Protein AF-0000000078037025 (afdb_homodimer)

Nearest PDB structures (foldseek):
  3hgm-assembly2_D  TM=8.027E-01  e=5.383E-12  Halomonas elongata
  3hgm-assembly1_B  TM=7.741E-01  e=9.486E-12  Halomonas elongata
  3hgm-assembly2_C  TM=7.767E-01  e=8.587E-11  Halomonas elongata
  3s3t-assembly1_A  TM=7.914E-01  e=7.774E-10  Lactiplantibacillus plantarum
  5ahw-assembly2_C  TM=7.431E-01  e=7.774E-10  Mycolicibacterium smegmatis MC2 155

Sequence (294 aa):
MFRHLLVPTDGSELSLAAVERAVAFAKALNARITFFYAQPDFPLPVYGEGALIDPTTPEQFRKAAQEEANTILNSAKEKASEAGVEADTDTVVSDAPADAIIDAAERHGCDLIFIASHGRSGIARLLLGSVTNKVLSHTKLPVLVYRMFRHLLVPTDGSELSLAAVERAVAFAKALNARITFFYAQPDFPLPVYGEGALIDPTTPEQFRKAAQEEANTILNSAKEKASEAGVEADTDTVVSDAPADAIIDAAERHGCDLIFIASHGRSGIARLLLGSVTNKVLSHTKLPVLVYR

Solvent-accessible surface area (backbone atoms only — not comparable to full-atom values): 15708 Å² total; per-residue (Å²): 127,66,51,28,33,25,33,53,42,83,64,26,73,55,15,48,53,31,48,54,49,49,42,55,47,26,49,63,57,73,16,32,36,36,38,33,33,62,34,72,54,81,79,73,80,65,84,46,97,76,48,74,72,69,85,64,47,69,66,56,46,51,51,51,47,49,51,49,51,49,52,46,50,50,52,50,46,48,55,21,52,75,67,71,27,57,65,51,73,48,74,46,79,33,88,48,50,35,61,54,49,49,50,48,29,60,75,70,64,36,57,30,37,44,34,27,37,41,58,74,83,51,71,64,90,60,52,61,22,70,48,46,48,49,35,64,33,67,46,78,57,28,35,35,36,34,106,127,67,50,30,33,24,33,53,41,82,66,26,72,54,16,47,52,33,48,54,49,47,42,54,45,27,48,63,55,73,17,32,39,36,38,34,34,62,35,71,54,78,80,74,80,65,85,48,98,77,49,74,73,68,84,65,46,68,66,56,45,51,52,52,47,49,51,51,49,48,53,46,49,50,54,50,46,47,56,21,53,77,67,70,28,56,64,49,74,48,74,46,79,34,88,47,52,34,62,52,50,49,49,49,28,61,75,70,62,37,58,31,38,44,34,26,38,42,60,74,84,52,72,61,90,60,52,60,22,70,49,48,48,48,36,64,35,66,46,79,56,27,36,34,36,33,107

pLDDT: mean 91.39, std 13.27, range [51.47, 99.0]

Secondary structure (DSSP, 8-state):
---EEEEE--S-HHHHHHHHHHHHHHHHHT-EEEEEEEEPPPPP----TT-------HHHHHHHHHHHHHHHHHHHHHHHHHHT--EEEEEEE-S-HHHHHHHHHHHHT-SEEEEES--TT---TTS--HHHHHHHHH-SS-EEEE-/---EEEEE--S-HHHHHHHHHHHHHHHHHT-EEEEEEEEPPPPP----TT----S--HHHHHHHHHHHHHHHHHHHHHHHHHHT--EEEEEEE-S-HHHHHHHHHHHTT-SEEEEES--TT---TTS--HHHHHHHHH-SS-EEEE-

Radius of gyration: 22.23 Å; Cα contacts (8 Å, |Δi|>4): 543; chains: 2; bounding box: 52×67×44 Å

Foldseek 3Di:
DFAEEEQEAAQFPQSVVLLLVVLVVCLVVVHAY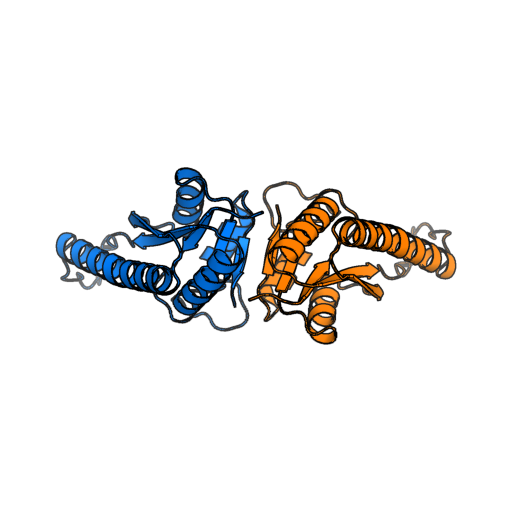EYEYAQEAPDDQPPDPPRPPPPQDNVNSVVVSVVSQCVRQVVSVVSNVVSVHHYHYYYDHDPQVLVVSQVVCVVVVGQEYRYEQEHDVCPDDDHRYPSRVSNVVPHPHHYHYDD/DFAEEEQEAAQFPQSVVLLLVVLVVCLVVVHAYEYEYAQEAPDDQPPDPPGPPPPQDNVNSVVVSVVSQCVRQVVSVVSNVVSVHHYHYYYDHDPQVLVVSQVVCVVVVGQEYRYEQEHDVCPDDDHRYPSRVSNVVPHPHHYHYGD

Structure (mmCIF, N/CA/C/O backbone):
data_AF-0000000078037025-model_v1
#
loop_
_entity.id
_entity.type
_entity.pdbx_description
1 polymer 'Universal stress protein'
#
loop_
_atom_site.group_PDB
_atom_site.id
_atom_site.type_symbol
_atom_site.label_atom_id
_atom_site.label_alt_id
_atom_site.label_comp_id
_atom_site.label_asym_id
_atom_site.label_entity_id
_atom_site.label_seq_id
_atom_site.pdbx_PDB_ins_code
_atom_site.Cartn_x
_atom_site.Cartn_y
_atom_site.Cartn_z
_atom_site.occupancy
_atom_site.B_iso_or_equiv
_atom_site.auth_seq_id
_atom_site.auth_comp_id
_atom_site.auth_asym_id
_atom_site.auth_atom_id
_atom_site.pdbx_PDB_model_num
ATOM 1 N N . MET A 1 1 ? 11.039 3.578 -11.094 1 88.56 1 MET A N 1
ATOM 2 C CA . MET A 1 1 ? 10.945 3.402 -9.648 1 88.56 1 MET A CA 1
ATOM 3 C C . MET A 1 1 ? 10.398 4.66 -8.984 1 88.56 1 MET A C 1
ATOM 5 O O . MET A 1 1 ? 10.328 5.719 -9.602 1 88.56 1 MET A O 1
ATOM 9 N N . PHE A 1 2 ? 10.008 4.66 -7.652 1 96.19 2 PHE A N 1
ATOM 10 C CA . PHE A 1 2 ? 9.398 5.789 -6.961 1 96.19 2 PHE A CA 1
ATOM 11 C C . PHE A 1 2 ? 10.43 6.875 -6.684 1 96.19 2 PHE A C 1
ATOM 13 O O . PHE A 1 2 ? 11.523 6.59 -6.184 1 96.19 2 PHE A O 1
ATOM 20 N N . ARG A 1 3 ? 10.047 8.109 -6.961 1 98.19 3 ARG A N 1
ATOM 21 C CA . ARG A 1 3 ? 11.016 9.195 -6.875 1 98.19 3 ARG A CA 1
ATOM 22 C C . ARG A 1 3 ? 10.555 10.266 -5.891 1 98.19 3 ARG A C 1
ATOM 24 O O . ARG A 1 3 ? 11.375 11.023 -5.363 1 98.19 3 ARG A O 1
ATOM 31 N N . HIS A 1 4 ? 9.344 10.383 -5.703 1 98.88 4 HIS A N 1
ATOM 32 C CA . HIS A 1 4 ? 8.781 11.406 -4.828 1 98.88 4 HIS A CA 1
ATOM 33 C C . HIS A 1 4 ? 7.59 10.867 -4.043 1 98.88 4 HIS A C 1
ATOM 35 O O . HIS A 1 4 ? 6.516 10.648 -4.605 1 98.88 4 HIS A O 1
ATOM 41 N N . LEU A 1 5 ? 7.77 10.727 -2.77 1 98.94 5 LEU A N 1
ATOM 42 C CA . LEU A 1 5 ? 6.738 10.18 -1.893 1 98.94 5 LEU A CA 1
ATOM 43 C C . LEU A 1 5 ? 5.914 11.305 -1.268 1 98.94 5 LEU A C 1
ATOM 45 O O . LEU A 1 5 ? 6.461 12.328 -0.858 1 98.94 5 LEU A O 1
ATOM 49 N N . LEU A 1 6 ? 4.641 11.109 -1.262 1 99 6 LEU A N 1
ATOM 50 C CA . LEU A 1 6 ? 3.846 11.828 -0.27 1 99 6 LEU A CA 1
ATOM 51 C C . LEU A 1 6 ? 3.68 11 0.997 1 99 6 LEU A C 1
ATOM 53 O O . LEU A 1 6 ? 3.266 9.836 0.934 1 99 6 LEU A O 1
ATOM 57 N N . VAL A 1 7 ? 3.971 11.57 2.102 1 98.94 7 VAL A N 1
ATOM 58 C CA . VAL A 1 7 ? 3.818 10.898 3.391 1 98.94 7 VAL A CA 1
ATOM 59 C C . VAL A 1 7 ? 2.898 11.719 4.293 1 98.94 7 VAL A C 1
ATOM 61 O O . VAL A 1 7 ? 3.342 12.664 4.945 1 98.94 7 VAL A O 1
ATOM 64 N N . PRO A 1 8 ? 1.654 11.352 4.316 1 98.88 8 PRO A N 1
ATOM 65 C CA . PRO A 1 8 ? 0.768 12.016 5.273 1 98.88 8 PRO A CA 1
ATOM 66 C C . PRO A 1 8 ? 1.019 11.57 6.715 1 98.88 8 PRO A C 1
ATOM 68 O O . PRO A 1 8 ? 1.347 10.406 6.957 1 98.88 8 PRO A O 1
ATOM 71 N N . THR A 1 9 ? 0.864 12.516 7.645 1 98.5 9 THR A N 1
ATOM 72 C CA . THR A 1 9 ? 1.033 12.203 9.055 1 98.5 9 THR A CA 1
ATOM 73 C C . THR A 1 9 ? 0.116 13.07 9.914 1 98.5 9 THR A C 1
ATOM 75 O O . THR A 1 9 ? -0.078 14.25 9.633 1 98.5 9 THR A O 1
ATOM 78 N N . ASP A 1 10 ? -0.455 12.453 10.93 1 96.38 10 ASP A N 1
ATOM 79 C CA . ASP A 1 10 ? -1.318 13.195 11.836 1 96.38 10 ASP A CA 1
ATOM 80 C C . ASP A 1 10 ? -0.691 13.297 13.227 1 96.38 10 ASP A C 1
ATOM 82 O O . ASP A 1 10 ? -1.353 13.703 14.188 1 96.38 10 ASP A O 1
ATOM 86 N N . GLY A 1 11 ? 0.539 12.828 13.32 1 96.75 11 GLY A N 1
ATOM 87 C CA . GLY A 1 11 ? 1.271 12.938 14.57 1 96.75 11 GLY A CA 1
ATOM 88 C C . GLY A 1 11 ? 1.022 11.773 15.516 1 96.75 11 GLY A C 1
ATOM 89 O O . GLY A 1 11 ? 1.63 11.695 16.578 1 96.75 11 GLY A O 1
ATOM 90 N N . SER A 1 12 ? 0.089 10.836 15.203 1 95.62 12 SER A N 1
ATOM 91 C CA . SER A 1 12 ? -0.104 9.633 16.016 1 95.62 12 SER A CA 1
ATOM 92 C C . SER A 1 12 ? 1.146 8.758 16 1 95.62 12 SER A C 1
ATOM 94 O O . SER A 1 12 ? 2.018 8.914 15.148 1 95.62 12 SER A O 1
ATOM 96 N N . GLU A 1 13 ? 1.251 7.883 16.938 1 94.88 13 GLU A N 1
ATOM 97 C CA . GLU A 1 13 ? 2.41 7.008 17.094 1 94.88 13 GLU A CA 1
ATOM 98 C C . GLU A 1 13 ? 2.656 6.199 15.82 1 94.88 13 GLU A C 1
ATOM 100 O O . GLU A 1 13 ? 3.789 6.109 15.344 1 94.88 13 GLU A O 1
ATOM 105 N N . LEU A 1 14 ? 1.618 5.691 15.312 1 95 14 LEU A N 1
ATOM 106 C CA . LEU A 1 14 ? 1.784 4.867 14.125 1 95 14 LEU A CA 1
ATOM 107 C C . LEU A 1 14 ? 2.174 5.727 12.922 1 95 14 LEU A C 1
ATOM 109 O O . LEU A 1 14 ? 2.969 5.297 12.078 1 95 14 LEU A O 1
ATOM 113 N N . SER A 1 15 ? 1.55 6.895 12.789 1 96.75 15 SER A N 1
ATOM 114 C CA . SER A 1 15 ? 1.9 7.762 11.664 1 96.75 15 SER A CA 1
ATOM 115 C C . SER A 1 15 ? 3.35 8.227 11.766 1 96.75 15 SER A C 1
ATOM 117 O O . SER A 1 15 ? 4.027 8.383 10.742 1 96.75 15 SER A O 1
ATOM 119 N N . LEU A 1 16 ? 3.834 8.453 12.984 1 97.25 16 LEU A N 1
ATOM 120 C CA . LEU A 1 16 ? 5.234 8.828 13.156 1 97.25 16 LEU A CA 1
ATOM 121 C C . LEU A 1 16 ? 6.152 7.656 12.82 1 97.25 16 LEU A C 1
ATOM 123 O O . LEU A 1 16 ? 7.23 7.852 12.25 1 97.25 16 LEU A O 1
ATOM 127 N N . ALA A 1 17 ? 5.812 6.488 13.227 1 97.5 17 ALA A N 1
ATOM 128 C CA . ALA A 1 17 ? 6.566 5.309 12.82 1 97.5 17 ALA A CA 1
ATOM 129 C C . ALA A 1 17 ? 6.598 5.176 11.297 1 97.5 17 ALA A C 1
ATOM 131 O O . ALA A 1 17 ? 7.617 4.785 10.727 1 97.5 17 ALA A O 1
ATOM 132 N N . ALA A 1 18 ? 5.449 5.48 10.625 1 98.31 18 ALA A N 1
ATOM 133 C CA . ALA A 1 18 ? 5.395 5.465 9.172 1 98.31 18 ALA A CA 1
ATOM 134 C C . ALA A 1 18 ? 6.352 6.492 8.57 1 98.31 18 ALA A C 1
ATOM 136 O O . ALA A 1 18 ? 6.996 6.234 7.555 1 98.31 18 ALA A O 1
ATOM 137 N N . VAL A 1 19 ? 6.422 7.652 9.172 1 98.81 19 VAL A N 1
ATOM 138 C CA . VAL A 1 19 ? 7.367 8.68 8.75 1 98.81 19 VAL A CA 1
ATOM 139 C C . VAL A 1 19 ? 8.789 8.117 8.773 1 98.81 19 VAL A C 1
ATOM 141 O O . VAL A 1 19 ? 9.531 8.242 7.797 1 98.81 19 VAL A O 1
ATOM 144 N N . GLU A 1 20 ? 9.148 7.5 9.828 1 98.69 20 GLU A N 1
ATOM 145 C CA . GLU A 1 20 ? 10.492 6.941 9.961 1 98.69 20 GLU A CA 1
ATOM 146 C C . GLU A 1 20 ? 10.766 5.895 8.883 1 98.69 20 GLU A C 1
ATOM 148 O O . GLU A 1 20 ? 11.828 5.895 8.258 1 98.69 20 GLU A O 1
ATOM 153 N N . ARG A 1 21 ? 9.828 5.066 8.727 1 98.25 21 ARG A N 1
ATOM 154 C CA . ARG A 1 21 ? 9.984 4.02 7.719 1 98.25 21 ARG A CA 1
ATOM 155 C C . ARG A 1 21 ? 10.039 4.613 6.316 1 98.25 21 ARG A C 1
ATOM 157 O O . ARG A 1 21 ? 10.797 4.141 5.465 1 98.25 21 ARG A O 1
ATOM 164 N N . ALA A 1 22 ? 9.195 5.609 6.059 1 98.81 22 ALA A N 1
ATOM 165 C CA . ALA A 1 22 ? 9.188 6.273 4.758 1 98.81 22 ALA A CA 1
ATOM 166 C C . ALA A 1 22 ? 10.539 6.918 4.465 1 98.81 22 ALA A C 1
ATOM 168 O O . ALA A 1 22 ? 11.016 6.898 3.326 1 98.81 22 ALA A O 1
ATOM 169 N N . VAL A 1 23 ? 11.148 7.473 5.457 1 98.81 23 VAL A N 1
ATOM 170 C CA . VAL A 1 23 ? 12.461 8.102 5.293 1 98.81 23 VAL A CA 1
ATOM 171 C C . VAL A 1 23 ? 13.492 7.043 4.918 1 98.81 23 VAL A C 1
ATOM 173 O O . VAL A 1 23 ? 14.273 7.23 3.98 1 98.81 23 VAL A O 1
ATOM 176 N N . ALA A 1 24 ? 13.5 5.949 5.656 1 98 24 ALA A N 1
ATOM 177 C CA . ALA A 1 24 ? 14.414 4.863 5.336 1 98 24 ALA A CA 1
ATOM 178 C C . ALA A 1 24 ? 14.18 4.348 3.918 1 98 24 ALA A C 1
ATOM 180 O O . ALA A 1 24 ? 15.133 4.074 3.182 1 98 24 ALA A O 1
ATOM 181 N N . PHE A 1 25 ? 12.961 4.23 3.604 1 97.31 25 PHE A N 1
ATOM 182 C CA . PHE A 1 25 ? 12.523 3.764 2.295 1 97.31 25 PHE A CA 1
ATOM 183 C C . PHE A 1 25 ? 12.984 4.715 1.196 1 97.31 25 PHE A C 1
ATOM 185 O O . PHE A 1 25 ? 13.57 4.285 0.201 1 97.31 25 PHE A O 1
ATOM 192 N N . ALA A 1 26 ? 12.727 5.965 1.36 1 98.31 26 ALA A N 1
ATOM 193 C CA . ALA A 1 26 ? 13.133 6.98 0.397 1 98.31 26 ALA A CA 1
ATOM 194 C C . ALA A 1 26 ? 14.656 7 0.233 1 98.31 26 ALA A C 1
ATOM 196 O O . ALA A 1 26 ? 15.164 7.145 -0.881 1 98.31 26 ALA A O 1
ATOM 197 N N . LYS A 1 27 ? 15.328 6.863 1.317 1 98.06 27 LYS A N 1
ATOM 198 C CA . LYS A 1 27 ? 16.781 6.832 1.265 1 98.06 27 LYS A CA 1
ATOM 199 C C . LYS A 1 27 ? 17.281 5.695 0.375 1 98.06 27 LYS A C 1
ATOM 201 O O . LYS A 1 27 ? 18.156 5.898 -0.47 1 98.06 27 LYS A O 1
ATOM 206 N N . ALA A 1 28 ? 16.719 4.59 0.591 1 96.12 28 ALA A N 1
ATOM 207 C CA . ALA A 1 28 ? 17.141 3.402 -0.152 1 96.12 28 ALA A CA 1
ATOM 208 C C . ALA A 1 28 ? 16.891 3.58 -1.648 1 96.12 28 ALA A C 1
ATOM 210 O O . ALA A 1 28 ? 17.594 2.982 -2.471 1 96.12 28 ALA A O 1
ATOM 211 N N . LEU A 1 29 ? 15.953 4.418 -2.023 1 96.19 29 LEU A N 1
ATOM 212 C CA . LEU A 1 29 ? 15.57 4.582 -3.422 1 96.19 29 LEU A CA 1
ATOM 213 C C . LEU A 1 29 ? 16.125 5.887 -3.986 1 96.19 29 LEU A C 1
ATOM 215 O O . LEU A 1 29 ? 15.883 6.211 -5.152 1 96.19 29 LEU A O 1
ATOM 219 N N . ASN A 1 30 ? 16.828 6.633 -3.127 1 97 30 ASN A N 1
ATOM 220 C CA . ASN A 1 30 ? 17.25 7.98 -3.496 1 97 30 ASN A CA 1
ATOM 221 C C . ASN A 1 30 ? 16.062 8.844 -3.924 1 97 30 ASN A C 1
ATOM 223 O O . ASN A 1 30 ? 16.125 9.547 -4.934 1 97 30 ASN A O 1
ATOM 227 N N . ALA A 1 31 ? 14.984 8.727 -3.271 1 98.44 31 ALA A N 1
ATOM 228 C CA . ALA A 1 31 ? 13.758 9.484 -3.514 1 98.44 31 ALA A CA 1
ATOM 229 C C . ALA A 1 31 ? 13.648 10.672 -2.566 1 98.44 31 ALA A C 1
ATOM 231 O O . ALA A 1 31 ? 14.336 10.727 -1.544 1 98.44 31 ALA A O 1
ATOM 232 N N . ARG A 1 32 ? 12.836 11.586 -2.9 1 98.88 32 ARG A N 1
ATOM 233 C CA . ARG A 1 32 ? 12.523 12.703 -2.01 1 98.88 32 ARG A CA 1
ATOM 234 C C . ARG A 1 32 ? 11.133 12.547 -1.402 1 98.88 32 ARG A C 1
ATOM 236 O O . ARG A 1 32 ? 10.336 11.727 -1.861 1 98.88 32 ARG A O 1
ATOM 243 N N . ILE A 1 33 ? 10.836 13.383 -0.389 1 98.94 33 ILE A N 1
ATOM 244 C CA . ILE A 1 33 ? 9.586 13.219 0.338 1 98.94 33 ILE A CA 1
ATOM 245 C C . ILE A 1 33 ? 8.891 14.578 0.474 1 98.94 33 ILE A C 1
ATOM 247 O O . ILE A 1 33 ? 9.547 15.602 0.686 1 98.94 33 ILE A O 1
ATOM 251 N N . THR A 1 34 ? 7.625 14.602 0.271 1 98.94 34 THR A N 1
ATOM 252 C CA . THR A 1 34 ? 6.773 15.648 0.827 1 98.94 34 THR A CA 1
ATOM 253 C C . THR A 1 34 ? 5.953 15.109 1.996 1 98.94 34 THR A C 1
ATOM 255 O O . THR A 1 34 ? 5.086 14.258 1.812 1 98.94 34 THR A O 1
ATOM 258 N N . PHE A 1 35 ? 6.262 15.602 3.172 1 98.94 35 PHE A N 1
ATOM 259 C CA . PHE A 1 35 ? 5.422 15.305 4.328 1 98.94 35 PHE A CA 1
ATOM 260 C C . PHE A 1 35 ? 4.176 16.188 4.332 1 98.94 35 PHE A C 1
ATOM 262 O O . PHE A 1 35 ? 4.25 17.375 4.051 1 98.94 35 PHE A O 1
ATOM 269 N N . PHE A 1 36 ? 3.018 15.609 4.684 1 98.94 36 PHE A N 1
ATOM 270 C CA . PHE A 1 36 ? 1.767 16.344 4.531 1 98.94 36 PHE A CA 1
ATOM 271 C C . PHE A 1 36 ? 0.914 16.219 5.789 1 98.94 36 PHE A C 1
ATOM 273 O O . PHE A 1 36 ? 0.813 15.141 6.375 1 98.94 36 PHE A O 1
ATOM 280 N N . TYR A 1 37 ? 0.325 17.297 6.172 1 98.62 37 TYR A N 1
ATOM 281 C CA . TYR A 1 37 ? -0.604 17.359 7.297 1 98.62 37 TYR A CA 1
ATOM 282 C C . TYR A 1 37 ? -1.898 18.062 6.895 1 98.62 37 TYR A C 1
ATOM 284 O O . TYR A 1 37 ? -1.875 19.203 6.418 1 98.62 37 TYR A O 1
ATOM 292 N N . ALA A 1 38 ? -3.029 17.359 7.047 1 97.81 38 ALA A N 1
ATOM 293 C CA . ALA A 1 38 ? -4.34 17.984 6.906 1 97.81 38 ALA A CA 1
ATOM 294 C C . ALA A 1 38 ? -4.77 18.656 8.211 1 97.81 38 ALA A C 1
ATOM 296 O O . ALA A 1 38 ? -5.164 17.969 9.164 1 97.81 38 ALA A O 1
ATOM 297 N N . GLN A 1 39 ? -4.688 19.938 8.227 1 96.44 39 GLN A N 1
ATOM 298 C CA . GLN A 1 39 ? -5.031 20.688 9.43 1 96.44 39 GLN A CA 1
ATOM 299 C C . GLN A 1 39 ? -6.543 20.734 9.633 1 96.44 39 GLN A C 1
ATOM 301 O O . GLN A 1 39 ? -7.285 21.109 8.719 1 96.44 39 GLN A O 1
ATOM 306 N N . PRO A 1 40 ? -6.969 20.281 10.812 1 92.12 40 PRO A N 1
ATOM 307 C CA . PRO A 1 40 ? -8.414 20.375 11.039 1 92.12 40 PRO A CA 1
ATOM 308 C C . PRO A 1 40 ? -8.945 21.797 10.953 1 92.12 40 PRO A C 1
ATOM 310 O O . PRO A 1 40 ? -8.266 22.734 11.367 1 92.12 40 PRO A O 1
ATOM 313 N N . ASP A 1 41 ? -10.094 21.906 10.453 1 87.94 41 ASP A N 1
ATOM 314 C CA . ASP A 1 41 ? -10.773 23.188 10.414 1 87.94 41 ASP A CA 1
ATOM 315 C C . ASP A 1 41 ? -11.508 23.469 11.719 1 87.94 41 ASP A C 1
ATOM 317 O O . ASP A 1 41 ? -11.758 22.547 12.508 1 87.94 41 ASP A O 1
ATOM 321 N N . PHE A 1 42 ? -11.727 24.797 12.031 1 82.25 42 PHE A N 1
ATOM 322 C CA . PHE A 1 42 ? -12.469 25.188 13.219 1 82.25 42 PHE A CA 1
ATOM 323 C C . PHE A 1 42 ? -13.852 24.531 13.227 1 82.25 42 PHE A C 1
ATOM 325 O O . PHE A 1 42 ? -14.594 24.641 12.258 1 82.25 42 PHE A O 1
ATOM 332 N N . PRO A 1 43 ? -14.008 23.75 14.406 1 76.5 43 PRO A N 1
ATOM 333 C CA . PRO A 1 43 ? -15.344 23.141 14.453 1 76.5 43 PRO A CA 1
ATOM 334 C C . PRO A 1 43 ? -16.453 24.188 14.562 1 76.5 43 PRO A C 1
ATOM 336 O O . PRO A 1 43 ? -16.297 25.188 15.258 1 76.5 43 PRO A O 1
ATOM 339 N N . LEU A 1 44 ? -17.344 24.281 13.602 1 66.88 44 LEU A N 1
ATOM 340 C CA . LEU A 1 44 ? -18.469 25.188 13.711 1 66.88 44 LEU A CA 1
ATOM 341 C C . LEU A 1 44 ? -19.344 24.828 14.906 1 66.88 44 LEU A C 1
ATOM 343 O O . LEU A 1 44 ? -19.672 23.656 15.102 1 66.88 44 LEU A O 1
ATOM 347 N N . PRO A 1 45 ? -19.422 25.828 15.93 1 59.91 45 PRO A N 1
ATOM 348 C CA . PRO A 1 45 ? -20.266 25.547 17.078 1 59.91 45 PRO A CA 1
ATOM 349 C C . PRO A 1 45 ? -21.656 25.062 16.688 1 59.91 45 PRO A C 1
ATOM 351 O O . PRO A 1 45 ? -22.234 25.531 15.703 1 59.91 45 PRO A O 1
ATOM 354 N N . VAL A 1 46 ? -21.922 23.766 16.828 1 56.56 46 VAL A N 1
ATOM 355 C CA . VAL A 1 46 ? -23.328 23.391 16.703 1 56.56 46 VAL A CA 1
ATOM 356 C C . VAL A 1 46 ? -24.141 24.078 17.812 1 56.56 46 VAL A C 1
ATOM 358 O O . VAL A 1 46 ? -23.828 23.922 19 1 56.56 46 VAL A O 1
ATOM 361 N N . TYR A 1 47 ? -24.734 25.203 17.578 1 52.72 47 TYR A N 1
ATOM 362 C CA . TYR A 1 47 ? -25.594 25.906 18.516 1 52.72 47 TYR A CA 1
ATOM 363 C C . TYR A 1 47 ? -26.641 24.969 19.094 1 52.72 47 TYR A C 1
ATOM 365 O O . TYR A 1 47 ? -27.625 24.625 18.438 1 52.72 47 TYR A O 1
ATOM 373 N N . GLY A 1 48 ? -26.359 23.812 19.391 1 51.72 48 GLY A N 1
ATOM 374 C CA . GLY A 1 48 ? -27.516 23.297 20.109 1 51.72 48 GLY A CA 1
ATOM 375 C C . GLY A 1 48 ? -27.594 23.797 21.547 1 51.72 48 GLY A C 1
ATOM 376 O O . GLY A 1 48 ? -26.641 24.406 22.047 1 51.72 48 GLY A O 1
ATOM 377 N N . GLU A 1 49 ? -28.797 23.812 22.266 1 58.12 49 GLU A N 1
ATOM 378 C CA . GLU A 1 49 ? -29.172 24.391 23.562 1 58.12 49 GLU A CA 1
ATOM 379 C C . GLU A 1 49 ? -28.031 24.234 24.578 1 58.12 49 GLU A C 1
ATOM 381 O O . GLU A 1 49 ? -27.828 25.094 25.422 1 58.12 49 GLU A O 1
ATOM 386 N N . GLY A 1 50 ? -27.516 23.172 24.594 1 53.78 50 GLY A N 1
ATOM 387 C CA . GLY A 1 50 ? -26.562 22.859 25.641 1 53.78 50 GLY A CA 1
ATOM 388 C C . GLY A 1 50 ? -25.125 22.953 25.203 1 53.78 50 GLY A C 1
ATOM 389 O O . GLY A 1 50 ? -24.234 22.391 25.828 1 53.78 50 GLY A O 1
ATOM 390 N N . ALA A 1 51 ? -25.047 23.469 24.141 1 53.94 51 ALA A N 1
ATOM 391 C CA . ALA A 1 51 ? -23.688 23.438 23.562 1 53.94 51 ALA A CA 1
ATOM 392 C C . ALA A 1 51 ? -22.75 24.344 24.344 1 53.94 51 ALA A C 1
ATOM 394 O O . ALA A 1 51 ? -23.031 25.531 24.547 1 53.94 51 ALA A O 1
ATOM 395 N N . LEU A 1 52 ? -21.938 23.766 25.328 1 53.47 52 LEU A N 1
AT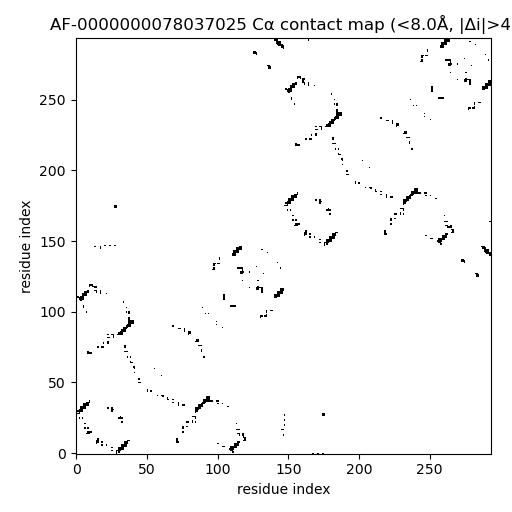OM 396 C CA . LEU A 1 52 ? -20.844 24.484 25.953 1 53.47 52 LEU A CA 1
ATOM 397 C C . LEU A 1 52 ? -20.031 25.25 24.906 1 53.47 52 LEU A C 1
ATOM 399 O O . LEU A 1 52 ? -19.703 24.703 23.844 1 53.47 52 LEU A O 1
ATOM 403 N N . ILE A 1 53 ? -20.219 26.531 24.812 1 53.53 53 ILE A N 1
ATOM 404 C CA . ILE A 1 53 ? -19.438 27.422 23.969 1 53.53 53 ILE A CA 1
ATOM 405 C C . ILE A 1 53 ? -17.938 27.125 24.141 1 53.53 53 ILE A C 1
ATOM 407 O O . ILE A 1 53 ? -17.406 27.188 25.25 1 53.53 53 ILE A O 1
ATOM 411 N N . ASP A 1 54 ? -17.359 26.25 23.375 1 58.97 54 ASP A N 1
ATOM 412 C CA . ASP A 1 54 ? -15.906 26.203 23.375 1 58.97 54 ASP A CA 1
ATOM 413 C C . ASP A 1 54 ? -15.32 27.609 23.391 1 58.97 54 ASP A C 1
ATOM 415 O O . ASP A 1 54 ? -15.602 28.422 22.516 1 58.97 54 ASP A O 1
ATOM 419 N N . PRO A 1 55 ? -14.859 28.016 24.625 1 65.56 55 PRO A N 1
ATOM 420 C CA . PRO A 1 55 ? -14.352 29.391 24.797 1 65.56 55 PRO A CA 1
ATOM 421 C C . PRO A 1 55 ? -13.258 29.734 23.797 1 65.56 55 PRO A C 1
ATOM 423 O O . PRO A 1 55 ? -12.914 30.906 23.641 1 65.56 55 PRO A O 1
ATOM 426 N N . THR A 1 56 ? -12.82 28.672 23.031 1 76 56 THR A N 1
ATOM 427 C CA . THR A 1 56 ? -11.719 29.016 22.141 1 76 56 THR A CA 1
ATOM 428 C C . THR A 1 56 ? -12.234 29.766 20.906 1 76 56 THR A C 1
ATOM 430 O O . THR A 1 56 ? -13.195 29.328 20.266 1 76 56 THR A O 1
ATOM 433 N N . THR A 1 57 ? -11.742 30.906 20.766 1 83.5 57 THR A N 1
ATOM 434 C CA . THR A 1 57 ? -12.094 31.672 19.578 1 83.5 57 THR A CA 1
ATOM 435 C C . THR A 1 57 ? -11.562 30.984 18.328 1 83.5 57 THR A C 1
ATOM 437 O O . THR A 1 57 ? -10.617 30.203 18.391 1 83.5 57 THR A O 1
ATOM 440 N N . PRO A 1 58 ? -12.172 31.234 17.203 1 85.88 58 PRO A N 1
ATOM 441 C CA . PRO A 1 58 ? -11.656 30.719 15.938 1 85.88 58 PRO A CA 1
ATOM 442 C C . PRO A 1 58 ? -10.18 31.031 15.727 1 85.88 58 PRO A C 1
ATOM 444 O O . PRO A 1 58 ? -9.438 30.203 15.203 1 85.88 58 PRO A O 1
ATOM 447 N N . GLU A 1 59 ? -9.805 32.156 16.141 1 88.81 59 GLU A N 1
ATOM 448 C CA . GLU A 1 59 ? -8.414 32.562 15.977 1 88.81 59 GLU A CA 1
ATOM 449 C C . GLU A 1 59 ? -7.48 31.734 16.844 1 88.81 59 GLU A C 1
ATOM 451 O O . GLU A 1 59 ? -6.395 31.359 16.422 1 88.81 59 GLU A O 1
ATOM 456 N N . GLN A 1 60 ? -7.891 31.516 18.062 1 89.88 60 GLN A N 1
ATOM 457 C CA . GLN A 1 60 ? -7.094 30.703 18.984 1 89.88 60 GLN A CA 1
ATOM 458 C C . GLN A 1 60 ? -6.973 29.266 18.484 1 89.88 60 GLN A C 1
ATOM 460 O O . GLN A 1 60 ? -5.906 28.656 18.562 1 89.88 60 GLN A O 1
ATOM 465 N N . PHE A 1 61 ? -8.023 28.828 17.953 1 89.88 61 PHE A N 1
ATOM 466 C CA . PHE A 1 61 ? -8.008 27.469 17.422 1 89.88 61 PHE A CA 1
ATOM 467 C C . PHE A 1 61 ? -7.051 27.359 16.25 1 89.88 61 PHE A C 1
ATOM 469 O O . PHE A 1 61 ? -6.227 26.453 16.203 1 89.88 61 PHE A O 1
ATOM 476 N N . ARG A 1 62 ? -7.18 28.266 15.375 1 90.56 62 ARG A N 1
ATOM 477 C CA . ARG A 1 62 ? -6.332 28.25 14.188 1 90.56 62 ARG A CA 1
ATOM 478 C C . ARG A 1 62 ? -4.855 28.312 14.562 1 90.56 62 ARG A C 1
ATOM 480 O O . ARG A 1 62 ? -4.031 27.625 13.969 1 90.56 62 ARG A O 1
ATOM 487 N N . LYS A 1 63 ? -4.574 29.141 15.492 1 93.12 63 LYS A N 1
ATOM 488 C CA . LYS A 1 63 ? -3.189 29.266 15.938 1 93.12 63 LYS A CA 1
ATOM 489 C C . LYS A 1 63 ? -2.686 27.953 16.531 1 93.12 63 LYS A C 1
ATOM 491 O O . LYS A 1 63 ? -1.571 27.516 16.25 1 93.12 63 LYS A O 1
ATOM 496 N N . ALA A 1 64 ? -3.463 27.375 17.359 1 94.12 64 ALA A N 1
ATOM 497 C CA . ALA A 1 64 ? -3.086 26.125 17.984 1 94.12 64 ALA A CA 1
ATOM 498 C C . ALA A 1 64 ? -2.924 25.016 16.938 1 94.12 64 ALA A C 1
ATOM 500 O O . ALA A 1 64 ? -1.989 24.219 17.016 1 94.12 64 ALA A O 1
ATOM 501 N N . ALA A 1 65 ? -3.842 25 16.031 1 93.75 65 ALA A N 1
ATOM 502 C CA . ALA A 1 65 ? -3.799 24 14.961 1 93.75 65 ALA A CA 1
ATOM 503 C C . ALA A 1 65 ? -2.551 24.172 14.102 1 93.75 65 ALA A C 1
ATOM 505 O O . ALA A 1 65 ? -1.921 23.188 13.711 1 93.75 65 ALA A O 1
ATOM 506 N N . GLN A 1 66 ? -2.221 25.375 13.82 1 95.5 66 GLN A N 1
ATOM 507 C CA . GLN A 1 66 ? -1.027 25.672 13.031 1 95.5 66 GLN A CA 1
ATOM 508 C C . GLN A 1 66 ? 0.238 25.266 13.781 1 95.5 66 GLN A C 1
ATOM 510 O O . GLN A 1 66 ? 1.18 24.734 13.188 1 95.5 66 GLN A O 1
ATOM 515 N N . GLU A 1 67 ? 0.278 25.547 15.016 1 97.12 67 GLU A N 1
ATOM 516 C CA . GLU A 1 67 ? 1.425 25.172 15.836 1 97.12 67 GLU A CA 1
ATOM 517 C C . GLU A 1 67 ? 1.591 23.656 15.875 1 97.12 67 GLU A C 1
ATOM 519 O O . GLU A 1 67 ? 2.713 23.141 15.82 1 97.12 67 GLU A O 1
ATOM 524 N N . GLU A 1 68 ? 0.521 23.016 16.031 1 96.75 68 GLU A N 1
ATOM 525 C CA . GLU A 1 68 ? 0.561 21.547 16.016 1 96.75 68 GLU A CA 1
ATOM 526 C C . GLU A 1 68 ? 1.088 21.031 14.68 1 96.75 68 GLU A C 1
ATOM 528 O O . GLU A 1 68 ? 1.956 20.156 14.648 1 96.75 68 GLU A O 1
ATOM 533 N N . ALA A 1 69 ? 0.574 21.578 13.625 1 97.62 69 ALA A N 1
ATOM 534 C CA . ALA A 1 69 ? 1.031 21.203 12.289 1 97.62 69 ALA A CA 1
ATOM 535 C C . ALA A 1 69 ? 2.539 21.391 12.148 1 97.62 69 ALA A C 1
ATOM 537 O O . ALA A 1 69 ? 3.248 20.5 11.695 1 97.62 69 ALA A O 1
ATOM 538 N N . ASN A 1 70 ? 3.002 22.531 12.586 1 98.19 70 ASN A N 1
ATOM 539 C CA . ASN A 1 70 ? 4.426 22.844 12.508 1 98.19 70 ASN A CA 1
ATOM 540 C C . ASN A 1 70 ? 5.262 21.859 13.312 1 98.19 70 ASN A C 1
ATOM 542 O O . ASN A 1 70 ? 6.301 21.391 12.844 1 98.19 70 ASN A O 1
ATOM 546 N N . THR A 1 71 ? 4.824 21.562 14.461 1 98.44 71 THR A N 1
ATOM 547 C CA . THR A 1 71 ? 5.555 20.641 15.32 1 98.44 71 THR A CA 1
ATOM 548 C C . THR A 1 71 ? 5.68 19.266 14.672 1 98.44 71 THR A C 1
ATOM 550 O O . THR A 1 71 ? 6.777 18.703 14.594 1 98.44 71 THR A O 1
ATOM 553 N N . ILE A 1 72 ? 4.609 18.797 14.18 1 98.31 72 ILE A N 1
ATOM 554 C CA . ILE A 1 72 ? 4.562 17.469 13.586 1 98.31 72 ILE A CA 1
ATOM 555 C C . ILE A 1 72 ? 5.418 17.438 12.328 1 98.31 72 ILE A C 1
ATOM 557 O O . ILE A 1 72 ? 6.266 16.547 12.164 1 98.31 72 ILE A O 1
ATOM 561 N N . LEU A 1 73 ? 5.227 18.359 11.461 1 98.81 73 LEU A N 1
ATOM 562 C CA . LEU A 1 73 ? 5.906 18.375 10.172 1 98.81 73 LEU A CA 1
ATOM 563 C C . LEU A 1 73 ? 7.395 18.656 10.336 1 98.81 73 LEU A C 1
ATOM 565 O O . LEU A 1 73 ? 8.227 18.094 9.617 1 98.81 73 LEU A O 1
ATOM 569 N N . ASN A 1 74 ? 7.727 19.531 11.273 1 98.62 74 ASN A N 1
ATOM 570 C CA . ASN A 1 74 ? 9.141 19.797 11.531 1 98.62 74 ASN A CA 1
ATOM 571 C C . ASN A 1 74 ? 9.852 18.547 12.062 1 98.62 74 ASN A C 1
ATOM 573 O O . ASN A 1 74 ? 11 18.281 11.695 1 98.62 74 ASN A O 1
ATOM 577 N N . SER A 1 75 ? 9.18 17.875 12.906 1 98.56 75 SER A N 1
ATOM 578 C CA . SER A 1 75 ? 9.734 16.625 13.406 1 98.56 75 SER A CA 1
ATOM 579 C C . SER A 1 75 ? 10 15.648 12.273 1 98.56 75 SER A C 1
ATOM 581 O O . SER A 1 75 ? 11.055 15 12.234 1 98.56 75 SER A O 1
ATOM 583 N N . ALA A 1 76 ? 9.094 15.523 11.375 1 98.81 76 ALA A N 1
ATOM 584 C CA . ALA A 1 76 ? 9.25 14.641 10.219 1 98.81 76 ALA A CA 1
ATOM 585 C C . ALA A 1 76 ? 10.406 15.086 9.336 1 98.81 76 ALA A C 1
ATOM 587 O O . ALA A 1 76 ? 11.227 14.266 8.914 1 98.81 76 ALA A O 1
ATOM 588 N N . LYS A 1 77 ? 10.438 16.328 9.062 1 98.81 77 LYS A N 1
ATOM 589 C CA . LYS A 1 77 ? 11.492 16.891 8.211 1 98.81 77 LYS A CA 1
ATOM 590 C C . LYS A 1 77 ? 12.867 16.672 8.836 1 98.81 77 LYS A C 1
ATOM 592 O O . LYS A 1 77 ? 13.852 16.438 8.133 1 98.81 77 LYS A O 1
ATOM 597 N N . GLU A 1 78 ? 12.953 16.797 10.109 1 98.69 78 GLU A N 1
ATOM 598 C CA . GLU A 1 78 ? 14.211 16.562 10.812 1 98.69 78 GLU A CA 1
ATOM 599 C C . GLU A 1 78 ? 14.703 15.133 10.617 1 98.69 78 GLU A C 1
ATOM 601 O O . GLU A 1 78 ? 15.891 14.898 10.406 1 98.69 78 GLU A O 1
ATOM 606 N N . LYS A 1 79 ? 13.828 14.203 10.719 1 98.75 79 LYS A N 1
ATOM 607 C CA . LYS A 1 79 ? 14.188 12.805 10.484 1 98.75 79 LYS A CA 1
ATOM 608 C C . LYS A 1 79 ? 14.773 12.609 9.094 1 98.75 79 LYS A C 1
ATOM 610 O O . LYS A 1 79 ? 15.75 11.883 8.922 1 98.75 79 LYS A O 1
ATOM 615 N N . ALA A 1 80 ? 14.117 13.25 8.148 1 98.88 80 ALA A N 1
ATOM 616 C CA . ALA A 1 80 ? 14.617 13.164 6.777 1 98.88 80 ALA A CA 1
ATOM 617 C C . ALA A 1 80 ? 16 13.781 6.664 1 98.88 80 ALA A C 1
ATOM 619 O O . ALA A 1 80 ? 16.906 13.203 6.039 1 98.88 80 ALA A O 1
ATOM 620 N N . SER A 1 81 ? 16.141 14.938 7.297 1 98.81 81 SER A N 1
ATOM 621 C CA . SER A 1 81 ? 17.422 15.625 7.27 1 98.81 81 SER A CA 1
ATOM 622 C C . SER A 1 81 ? 18.531 14.773 7.891 1 98.81 81 SER A C 1
ATOM 624 O O . SER A 1 81 ? 19.625 14.672 7.336 1 98.81 81 SER A O 1
ATOM 626 N N . GLU A 1 82 ? 18.219 14.156 8.945 1 98.62 82 GLU A N 1
ATOM 627 C CA . GLU A 1 82 ? 19.188 13.297 9.633 1 98.62 82 GLU A CA 1
ATOM 628 C C . GLU A 1 82 ? 19.625 12.133 8.75 1 98.62 82 GLU A C 1
ATOM 630 O O . GLU A 1 82 ? 20.766 11.672 8.836 1 98.62 82 GLU A O 1
ATOM 635 N N . ALA A 1 83 ? 18.75 11.742 7.949 1 98.56 83 ALA A N 1
ATOM 636 C CA . ALA A 1 83 ? 19.016 10.586 7.098 1 98.56 83 ALA A CA 1
ATOM 637 C C . ALA A 1 83 ? 19.594 11.023 5.75 1 98.56 83 ALA A C 1
ATOM 639 O O . ALA A 1 83 ? 19.938 10.188 4.914 1 98.56 83 ALA A O 1
ATOM 640 N N . GLY A 1 84 ? 19.594 12.305 5.52 1 98.69 84 GLY A N 1
ATOM 641 C CA . GLY A 1 84 ? 20.078 12.82 4.25 1 98.69 84 GLY A CA 1
ATOM 642 C C . GLY A 1 84 ? 19.062 12.703 3.129 1 98.69 84 GLY A C 1
ATOM 643 O O . GLY A 1 84 ? 19.438 12.594 1.959 1 98.69 84 GLY A O 1
ATOM 644 N N . VAL A 1 85 ? 17.859 12.68 3.451 1 98.88 85 VAL A N 1
ATOM 645 C CA . VAL A 1 85 ? 16.797 12.586 2.471 1 98.88 85 VAL A CA 1
ATOM 646 C C . VAL A 1 85 ? 16.203 13.969 2.215 1 98.88 85 VAL A C 1
ATOM 648 O O . VAL A 1 85 ? 15.828 14.672 3.154 1 98.88 85 VAL A O 1
ATOM 651 N N . GLU A 1 86 ? 16.109 14.359 0.942 1 98.88 86 GLU A N 1
ATOM 652 C CA . GLU A 1 86 ? 15.461 15.617 0.587 1 98.88 86 GLU A CA 1
ATOM 653 C C . GLU A 1 86 ? 13.969 15.578 0.917 1 98.88 86 GLU A C 1
ATOM 655 O O . GLU A 1 86 ? 13.266 14.656 0.517 1 98.88 86 GLU A O 1
ATOM 660 N N . ALA A 1 87 ? 13.555 16.641 1.65 1 98.94 87 ALA A N 1
ATOM 661 C CA . ALA A 1 87 ? 12.148 16.609 2.037 1 98.94 87 ALA A CA 1
ATOM 662 C C . ALA A 1 87 ? 11.586 18.031 2.15 1 98.94 87 ALA A C 1
ATOM 664 O O . ALA A 1 87 ? 12.305 18.953 2.539 1 98.94 87 ALA A O 1
ATOM 665 N N . ASP A 1 88 ? 10.305 18.141 1.818 1 98.81 88 ASP A N 1
ATOM 666 C CA . ASP A 1 88 ? 9.508 19.344 2.047 1 98.81 88 ASP A CA 1
ATOM 667 C C . ASP A 1 88 ? 8.266 19.016 2.879 1 98.81 88 ASP A C 1
ATOM 669 O O . ASP A 1 88 ? 8.008 17.859 3.195 1 98.81 88 ASP A O 1
ATOM 673 N N . THR A 1 89 ? 7.652 20.062 3.303 1 98.81 89 THR A N 1
ATOM 674 C CA . THR A 1 89 ? 6.41 19.906 4.055 1 98.81 89 THR A CA 1
ATOM 675 C C . THR A 1 89 ? 5.273 20.672 3.396 1 98.81 89 THR A C 1
ATOM 677 O O . THR A 1 89 ? 5.516 21.641 2.67 1 98.81 89 THR A O 1
ATOM 680 N N . ASP A 1 90 ? 4.109 20.203 3.555 1 98.69 90 ASP A N 1
ATOM 681 C CA . ASP A 1 90 ? 2.893 20.859 3.092 1 98.69 90 ASP A CA 1
ATOM 682 C C . ASP A 1 90 ? 1.75 20.672 4.09 1 98.69 90 ASP A C 1
ATOM 684 O O . ASP A 1 90 ? 1.637 19.625 4.715 1 98.69 90 ASP A O 1
ATOM 688 N N . THR A 1 91 ? 0.958 21.672 4.246 1 98.25 91 THR A N 1
ATOM 689 C CA . THR A 1 91 ? -0.216 21.641 5.109 1 98.25 91 THR A CA 1
ATOM 690 C C . THR A 1 91 ? -1.388 22.375 4.453 1 98.25 91 THR A C 1
ATOM 692 O O . THR A 1 91 ? -1.201 23.406 3.809 1 98.25 91 THR A O 1
ATOM 695 N N . VAL A 1 92 ? -2.6 21.844 4.562 1 97.44 92 VAL A N 1
ATOM 696 C CA . VAL A 1 92 ? -3.836 22.453 4.098 1 97.44 92 VAL A CA 1
ATOM 697 C C . VAL A 1 92 ? -4.91 22.344 5.18 1 97.44 92 VAL A C 1
ATOM 699 O O . VAL A 1 92 ? -5.02 21.297 5.84 1 97.44 92 VAL A O 1
ATOM 702 N N . VAL A 1 93 ? -5.641 23.422 5.383 1 96 93 VAL A N 1
ATOM 703 C CA . VAL A 1 93 ? -6.816 23.328 6.242 1 96 93 VAL A CA 1
ATOM 704 C C . VAL A 1 93 ? -7.926 22.562 5.523 1 96 93 VAL A C 1
ATOM 706 O O . VAL A 1 93 ? -8.312 22.938 4.406 1 96 93 VAL A O 1
ATOM 709 N N . SER A 1 94 ? -8.305 21.5 6.109 1 94.62 94 SER A N 1
ATOM 710 C CA . SER A 1 94 ? -9.305 20.672 5.449 1 94.62 94 SER A CA 1
ATOM 711 C C . SER A 1 94 ? -10.062 19.812 6.453 1 94.62 94 SER A C 1
ATOM 713 O O . SER A 1 94 ? -9.461 19.266 7.387 1 94.62 94 SER A O 1
ATOM 715 N N . ASP A 1 95 ? -11.406 19.656 6.184 1 92.62 95 ASP A N 1
ATOM 716 C CA . ASP A 1 95 ? -12.219 18.719 6.953 1 92.62 95 ASP A CA 1
ATOM 717 C C . ASP A 1 95 ? -12.328 17.375 6.234 1 92.62 95 ASP A C 1
ATOM 719 O O . ASP A 1 95 ? -13.07 16.484 6.672 1 92.62 95 ASP A O 1
ATOM 723 N N . ALA A 1 96 ? -11.695 17.203 5.199 1 96.44 96 ALA A N 1
ATOM 724 C CA . ALA A 1 96 ? -11.664 15.961 4.418 1 96.44 96 ALA A CA 1
ATOM 725 C C . ALA A 1 96 ? -10.227 15.516 4.168 1 96.44 96 ALA A C 1
ATOM 727 O O . ALA A 1 96 ? -9.711 15.648 3.055 1 96.44 96 ALA A O 1
ATOM 728 N N . PRO A 1 97 ? -9.625 14.875 5.125 1 97.19 97 PRO A N 1
ATOM 729 C CA . PRO A 1 97 ? -8.195 14.586 5.059 1 97.19 97 PRO A CA 1
ATOM 730 C C . PRO A 1 97 ? -7.828 13.695 3.873 1 97.19 97 PRO A C 1
ATOM 732 O O . PRO A 1 97 ? -6.789 13.898 3.24 1 97.19 97 PRO A O 1
ATOM 735 N N . ALA A 1 98 ? -8.641 12.75 3.549 1 97.94 98 ALA A N 1
ATOM 736 C CA . ALA A 1 98 ? -8.32 11.852 2.438 1 97.94 98 ALA A CA 1
ATOM 737 C C . ALA A 1 98 ? -8.234 12.625 1.122 1 97.94 98 ALA A C 1
ATOM 739 O O . ALA A 1 98 ? -7.289 12.445 0.353 1 97.94 98 ALA A O 1
ATOM 740 N N . ASP A 1 99 ? -9.203 13.484 0.877 1 98.38 99 ASP A N 1
ATOM 741 C CA . ASP A 1 99 ? -9.195 14.305 -0.332 1 98.38 99 ASP A CA 1
ATOM 742 C C . ASP A 1 99 ? -7.969 15.219 -0.363 1 98.38 99 ASP A C 1
ATOM 744 O O . ASP A 1 99 ? -7.336 15.383 -1.408 1 98.38 99 ASP A O 1
ATOM 748 N N . ALA A 1 100 ? -7.668 15.766 0.764 1 98.69 100 ALA A N 1
ATOM 749 C CA . ALA A 1 100 ? -6.512 16.656 0.864 1 98.69 100 ALA A CA 1
ATOM 750 C C . ALA A 1 100 ? -5.215 15.906 0.558 1 98.69 100 ALA A C 1
ATOM 752 O O . ALA A 1 100 ? -4.32 16.453 -0.094 1 98.69 100 ALA A O 1
ATOM 753 N N . ILE A 1 101 ? -5.117 14.688 0.985 1 98.88 101 ILE A N 1
ATOM 754 C CA . ILE A 1 101 ? -3.945 13.852 0.747 1 98.88 101 ILE A CA 1
ATOM 755 C C . ILE A 1 101 ? -3.803 13.57 -0.748 1 98.88 101 ILE A C 1
ATOM 757 O O . ILE A 1 101 ? -2.725 13.75 -1.318 1 98.88 101 ILE A O 1
ATOM 761 N N . ILE A 1 102 ? -4.891 13.188 -1.335 1 98.75 102 ILE A N 1
ATOM 762 C CA . ILE A 1 102 ? -4.879 12.852 -2.754 1 98.75 102 ILE A CA 1
ATOM 763 C C . ILE A 1 102 ? -4.535 14.086 -3.576 1 98.75 102 ILE A C 1
ATOM 765 O O . ILE A 1 102 ? -3.689 14.031 -4.473 1 98.75 102 ILE A O 1
ATOM 769 N N . ASP A 1 103 ? -5.117 15.203 -3.217 1 98.81 103 ASP A N 1
ATOM 770 C CA . ASP A 1 103 ? -4.855 16.453 -3.91 1 98.81 103 ASP A CA 1
ATOM 771 C C . ASP A 1 103 ? -3.398 16.875 -3.752 1 98.81 103 ASP A C 1
ATOM 773 O O . ASP A 1 103 ? -2.779 17.359 -4.703 1 98.81 103 ASP A O 1
ATOM 777 N N . ALA A 1 104 ? -2.854 16.75 -2.551 1 98.88 104 ALA A N 1
ATOM 778 C CA . ALA A 1 104 ? -1.463 17.109 -2.293 1 98.88 104 ALA A CA 1
ATOM 779 C C . ALA A 1 104 ? -0.507 16.266 -3.131 1 98.88 104 ALA A C 1
ATOM 781 O O . ALA A 1 104 ? 0.453 16.797 -3.703 1 98.88 104 ALA A O 1
ATOM 782 N N . ALA A 1 105 ? -0.775 14.977 -3.17 1 98.88 105 ALA A N 1
ATOM 783 C CA . ALA A 1 105 ? 0.071 14.094 -3.969 1 98.88 105 ALA A CA 1
ATOM 784 C C . ALA A 1 105 ? 0.101 14.539 -5.43 1 98.88 105 ALA A C 1
ATOM 786 O O . ALA A 1 105 ? 1.166 14.578 -6.051 1 98.88 105 ALA A O 1
ATOM 787 N N . GLU A 1 106 ? -1.08 14.836 -5.926 1 98.5 106 GLU A N 1
ATOM 788 C CA . GLU A 1 106 ? -1.193 15.273 -7.316 1 98.5 106 GLU A CA 1
ATOM 789 C C . GLU A 1 106 ? -0.492 16.609 -7.531 1 98.5 106 GLU A C 1
ATOM 791 O O . GLU A 1 106 ? 0.284 16.766 -8.477 1 98.5 106 GLU A O 1
ATOM 796 N N . ARG A 1 107 ? -0.725 17.547 -6.645 1 98.38 107 ARG A N 1
ATOM 797 C CA . ARG A 1 107 ? -0.198 18.906 -6.797 1 98.38 107 ARG A CA 1
ATOM 798 C C . ARG A 1 107 ? 1.326 18.906 -6.738 1 98.38 107 ARG A C 1
ATOM 800 O O . ARG A 1 107 ? 1.976 19.719 -7.391 1 98.38 107 ARG A O 1
ATOM 807 N N . HIS A 1 108 ? 1.935 18.016 -5.977 1 98.75 108 HIS A N 1
ATOM 808 C CA . HIS A 1 108 ? 3.385 18 -5.816 1 98.75 108 HIS A CA 1
ATOM 809 C C . HIS A 1 108 ? 4.031 17.016 -6.797 1 98.75 108 HIS A C 1
ATOM 811 O O . HIS A 1 108 ? 5.254 16.875 -6.824 1 98.75 108 HIS A O 1
ATOM 817 N N . GLY A 1 109 ? 3.23 16.297 -7.562 1 98.62 109 GLY A N 1
ATOM 818 C CA . GLY A 1 109 ? 3.764 15.359 -8.539 1 98.62 109 GLY A CA 1
ATOM 819 C C . GLY A 1 109 ? 4.355 14.109 -7.902 1 98.62 109 GLY A C 1
ATOM 820 O O . GLY A 1 109 ? 5.367 13.594 -8.375 1 98.62 109 GLY A O 1
ATOM 821 N N . CYS A 1 110 ? 3.791 13.688 -6.82 1 98.81 110 CYS A N 1
ATOM 822 C CA . CYS A 1 110 ? 4.238 12.461 -6.172 1 98.81 110 CYS A CA 1
ATOM 823 C C . CYS A 1 110 ? 3.854 11.234 -6.996 1 98.81 110 CYS A C 1
ATOM 825 O O . CYS A 1 110 ? 2.859 11.258 -7.723 1 98.81 110 CYS A O 1
ATOM 827 N N . ASP A 1 111 ? 4.703 10.188 -6.82 1 98.69 111 ASP A N 1
ATOM 828 C CA . ASP A 1 111 ? 4.402 8.977 -7.574 1 98.69 111 ASP A CA 1
ATOM 829 C C . ASP A 1 111 ? 4.164 7.793 -6.641 1 98.69 111 ASP A C 1
ATOM 831 O O . ASP A 1 111 ? 3.99 6.66 -7.098 1 98.69 111 ASP A O 1
ATOM 835 N N . LEU A 1 112 ? 4.09 8.062 -5.359 1 98.75 112 LEU A N 1
ATOM 836 C CA . LEU A 1 112 ? 3.723 7.098 -4.328 1 98.75 112 LEU A CA 1
ATOM 837 C C . LEU A 1 112 ? 3.178 7.801 -3.092 1 98.75 112 LEU A C 1
ATOM 839 O O . LEU A 1 112 ? 3.719 8.82 -2.666 1 98.75 112 LEU A O 1
ATOM 843 N N . ILE A 1 113 ? 2.104 7.289 -2.559 1 98.88 113 ILE A N 1
ATOM 844 C CA . ILE A 1 113 ? 1.661 7.695 -1.229 1 98.88 113 ILE A CA 1
ATOM 845 C C . ILE A 1 113 ? 2.07 6.637 -0.206 1 98.88 113 ILE A C 1
ATOM 847 O O . ILE A 1 113 ? 1.735 5.461 -0.354 1 98.88 113 ILE A O 1
ATOM 851 N N . PHE A 1 114 ? 2.82 7.012 0.787 1 98.88 114 PHE A N 1
ATOM 852 C CA . PHE A 1 114 ? 3.254 6.172 1.899 1 98.88 114 PHE A CA 1
ATOM 853 C C . PHE A 1 114 ? 2.51 6.543 3.178 1 98.88 114 PHE A C 1
ATOM 855 O O . PHE A 1 114 ? 2.768 7.59 3.771 1 98.88 114 PHE A O 1
ATOM 862 N N . ILE A 1 115 ? 1.597 5.672 3.631 1 98.69 115 ILE A N 1
ATOM 863 C CA . ILE A 1 115 ? 0.637 6.09 4.648 1 98.69 115 ILE A CA 1
ATOM 864 C C . ILE A 1 115 ? 0.496 4.996 5.707 1 98.69 115 ILE A C 1
ATOM 866 O O . ILE A 1 115 ? 0.609 3.809 5.398 1 98.69 115 ILE A O 1
ATOM 870 N N . ALA A 1 116 ? 0.302 5.445 6.98 1 97.31 116 ALA A N 1
ATOM 871 C CA . ALA A 1 116 ? 0.006 4.5 8.047 1 97.31 116 ALA A CA 1
ATOM 872 C C . ALA A 1 116 ? -1.389 3.902 7.883 1 97.31 116 ALA A C 1
ATOM 874 O O . ALA A 1 116 ? -2.307 4.574 7.406 1 97.31 116 ALA A O 1
ATOM 875 N N . SER A 1 117 ? -1.6 2.703 8.391 1 95.25 117 SER A N 1
ATOM 876 C CA . SER A 1 117 ? -2.871 1.997 8.266 1 95.25 117 SER A CA 1
ATOM 877 C C . SER A 1 117 ? -3.961 2.67 9.094 1 95.25 117 SER A C 1
ATOM 879 O O . SER A 1 117 ? -5.145 2.576 8.766 1 95.25 117 SER A O 1
ATOM 881 N N . HIS A 1 118 ? -3.545 3.275 10.195 1 93.19 118 HIS A N 1
ATOM 882 C CA . HIS A 1 118 ? -4.473 3.99 11.062 1 93.19 118 HIS A CA 1
ATOM 883 C C . HIS A 1 118 ? -3.82 5.227 11.672 1 93.19 118 HIS A C 1
ATOM 885 O O . HIS A 1 118 ? -2.594 5.355 11.656 1 93.19 118 HIS A O 1
ATOM 891 N N . GLY A 1 119 ? -4.73 6.16 12.102 1 91.88 119 GLY A N 1
ATOM 892 C CA . GLY A 1 119 ? -4.281 7.391 12.734 1 91.88 119 GLY A CA 1
ATOM 893 C C . GLY A 1 119 ? -4.762 7.531 14.164 1 91.88 119 GLY A C 1
ATOM 894 O O . GLY A 1 119 ? -4.73 6.566 14.938 1 91.88 119 GLY A O 1
ATOM 895 N N . ARG A 1 120 ? -5.113 8.719 14.492 1 86.19 120 ARG A N 1
ATOM 896 C CA . ARG A 1 120 ? -5.422 9.109 15.867 1 86.19 120 ARG A CA 1
ATOM 897 C C . ARG A 1 120 ? -6.664 8.383 16.375 1 86.19 120 ARG A C 1
ATOM 899 O O . ARG A 1 120 ? -6.812 8.164 17.578 1 86.19 120 ARG A O 1
ATOM 906 N N . SER A 1 121 ? -7.664 8.25 15.57 1 75.88 121 SER A N 1
ATOM 907 C CA . SER A 1 121 ? -8.898 7.648 16.062 1 75.88 121 SER A CA 1
ATOM 908 C C . SER A 1 121 ? -8.688 6.18 16.422 1 75.88 121 SER A C 1
ATOM 910 O O . SER A 1 121 ? -9.523 5.578 17.109 1 75.88 121 SER A O 1
ATOM 912 N N . GLY A 1 122 ? -7.566 5.727 16.828 1 61.88 122 GLY A N 1
ATOM 913 C CA . GLY A 1 122 ? -7.016 4.48 17.344 1 61.88 122 GLY A CA 1
ATOM 914 C C . GLY A 1 122 ? -7.895 3.279 17.047 1 61.88 122 GLY A C 1
ATOM 915 O O . GLY A 1 122 ? -7.797 2.252 17.719 1 61.88 122 GLY A O 1
ATOM 916 N N . ILE A 1 123 ? -9.094 3.455 16.375 1 57.5 123 ILE A N 1
ATOM 917 C CA . ILE A 1 123 ? -9.773 2.166 16.453 1 57.5 123 ILE A CA 1
ATOM 918 C C . ILE A 1 123 ? -8.805 1.052 16.062 1 57.5 123 ILE A C 1
ATOM 920 O O . ILE A 1 123 ? -8.242 1.068 14.961 1 57.5 123 ILE A O 1
ATOM 924 N N . ALA A 1 124 ? -8.359 0.396 17.078 1 54.81 124 ALA A N 1
ATOM 925 C CA . ALA A 1 124 ? -7.266 -0.561 17.234 1 54.81 124 ALA A CA 1
ATOM 926 C C . ALA A 1 124 ? -6.926 -1.228 15.906 1 54.81 124 ALA A C 1
ATOM 928 O O . ALA A 1 124 ? -7.527 -0.91 14.875 1 54.81 124 ALA A O 1
ATOM 929 N N . ARG A 1 125 ? -6.684 -2.588 15.891 1 55.06 125 ARG A N 1
ATOM 930 C CA . ARG A 1 125 ? -5.777 -3.543 15.258 1 55.06 125 ARG A CA 1
ATOM 931 C C . ARG A 1 125 ? -6.336 -4.035 13.93 1 55.06 125 ARG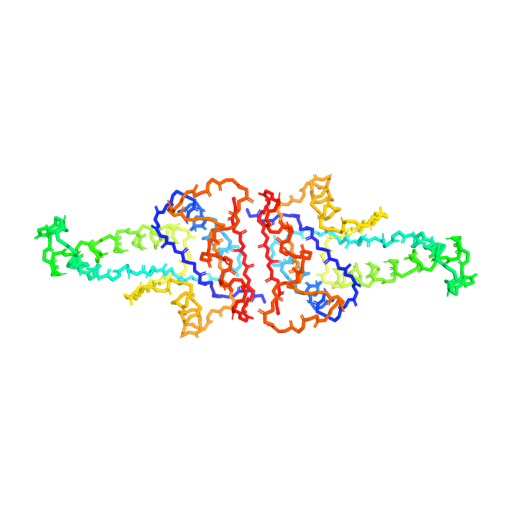 A C 1
ATOM 933 O O . ARG A 1 125 ? -5.609 -4.609 13.117 1 55.06 125 ARG A O 1
ATOM 940 N N . LEU A 1 126 ? -7.676 -4.074 13.883 1 57.97 126 LEU A N 1
ATOM 941 C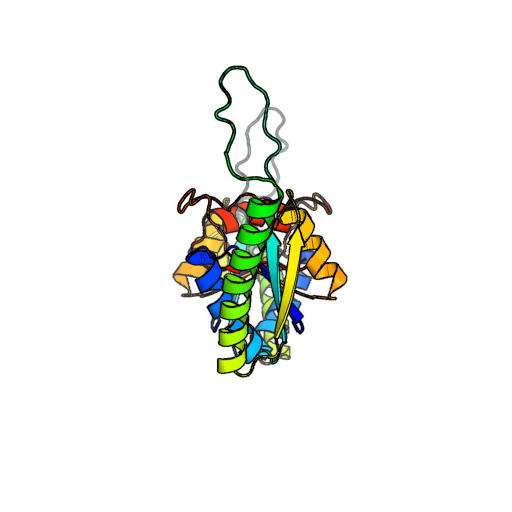 CA . LEU A 1 126 ? -7.977 -5.066 12.852 1 57.97 126 LEU A CA 1
ATOM 942 C C . LEU A 1 126 ? -8.523 -4.402 11.602 1 57.97 126 LEU A C 1
ATOM 944 O O . LEU A 1 126 ? -8.547 -5.012 10.523 1 57.97 126 LEU A O 1
ATOM 948 N N . LEU A 1 127 ? -8.688 -2.869 11.773 1 76.75 127 LEU A N 1
ATOM 949 C CA . LEU A 1 127 ? -9.398 -2.332 10.617 1 76.75 127 LEU A CA 1
ATOM 950 C C . LEU A 1 127 ? -8.664 -1.125 10.039 1 76.75 127 LEU A C 1
ATOM 952 O O . LEU A 1 127 ? -7.969 -0.413 10.766 1 76.75 127 LEU A O 1
ATOM 956 N N . LEU A 1 128 ? -8.477 -1.158 8.703 1 89.5 128 LEU A N 1
ATOM 957 C CA . LEU A 1 128 ? -7.941 -0.001 7.992 1 89.5 128 LEU A CA 1
ATOM 958 C C . LEU A 1 128 ? -8.664 1.274 8.414 1 89.5 128 LEU A C 1
ATOM 960 O O . LEU A 1 128 ? -9.898 1.292 8.508 1 89.5 128 LEU A O 1
ATOM 964 N N . GLY A 1 129 ? -7.891 2.219 8.781 1 93.38 129 GLY A N 1
ATOM 965 C CA . GLY A 1 129 ? -8.5 3.5 9.102 1 93.38 129 GLY A CA 1
ATOM 966 C C . GLY A 1 129 ? -9.312 4.078 7.961 1 93.38 129 GLY A C 1
ATOM 967 O O . GLY A 1 129 ? -9.023 3.814 6.793 1 93.38 129 GLY A O 1
ATOM 968 N N . SER A 1 130 ? -10.242 4.91 8.312 1 93 130 SER A N 1
ATOM 969 C CA . SER A 1 130 ? -11.18 5.469 7.34 1 93 130 SER A CA 1
ATOM 970 C C . SER A 1 130 ? -10.453 6.332 6.312 1 93 130 SER A C 1
ATOM 972 O O . SER A 1 130 ? -10.781 6.297 5.125 1 93 130 SER A O 1
ATOM 974 N N . VAL A 1 131 ? -9.445 7.098 6.746 1 95.25 131 VAL A N 1
ATOM 975 C CA . VAL A 1 131 ? -8.711 7.961 5.828 1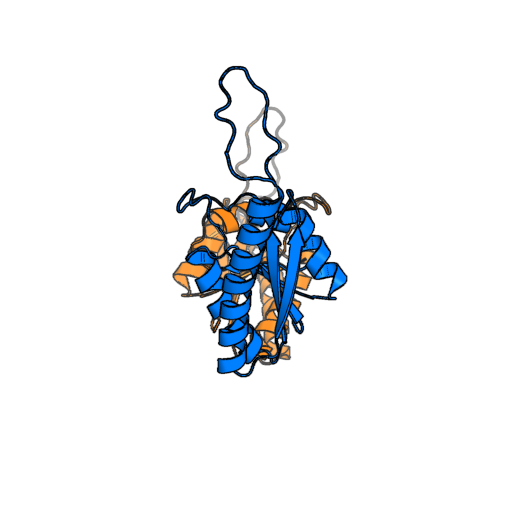 95.25 131 VAL A CA 1
ATOM 976 C C . VAL A 1 131 ? -7.891 7.109 4.863 1 95.25 131 VAL A C 1
ATOM 978 O O . VAL A 1 131 ? -7.953 7.305 3.646 1 95.25 131 VAL A O 1
ATOM 981 N N . THR A 1 132 ? -7.172 6.18 5.379 1 96.31 132 THR A N 1
ATOM 982 C CA . THR A 1 132 ? -6.367 5.305 4.539 1 96.31 132 THR A CA 1
ATOM 983 C C . THR A 1 132 ? -7.242 4.543 3.551 1 96.31 132 THR A C 1
ATOM 985 O O . THR A 1 132 ? -6.906 4.43 2.371 1 96.31 132 THR A O 1
ATOM 988 N N . ASN A 1 133 ? -8.352 4.102 3.994 1 93.69 133 ASN A N 1
ATOM 989 C CA . ASN A 1 133 ? -9.281 3.389 3.121 1 93.69 133 ASN A CA 1
ATOM 990 C C . ASN A 1 133 ? -9.766 4.273 1.976 1 93.69 133 ASN A C 1
ATOM 992 O O . ASN A 1 133 ? -9.781 3.846 0.82 1 93.69 133 ASN A O 1
ATOM 996 N N . LYS A 1 134 ? -10.164 5.422 2.297 1 94.88 134 LYS A N 1
ATOM 997 C CA . LYS A 1 134 ? -10.641 6.352 1.277 1 94.88 134 LYS A CA 1
ATOM 998 C C . LYS A 1 134 ? -9.523 6.711 0.301 1 94.88 134 LYS A C 1
ATOM 1000 O O . LYS A 1 134 ? -9.75 6.793 -0.908 1 94.88 134 LYS A O 1
ATOM 1005 N N . VAL A 1 135 ? -8.305 6.922 0.763 1 97.12 135 VAL A N 1
ATOM 1006 C CA . VAL A 1 135 ? -7.172 7.199 -0.112 1 97.12 135 VAL A CA 1
ATOM 1007 C C . VAL A 1 135 ? -6.977 6.039 -1.086 1 97.12 135 VAL A C 1
ATOM 1009 O O . VAL A 1 135 ? -6.875 6.25 -2.297 1 97.12 135 VAL A O 1
ATOM 1012 N N . LEU A 1 136 ? -7.02 4.875 -0.553 1 96.38 136 LEU A N 1
ATOM 1013 C CA . LEU A 1 136 ? -6.824 3.678 -1.363 1 96.38 136 LEU A CA 1
ATOM 1014 C C . LEU A 1 136 ? -7.914 3.561 -2.426 1 96.38 136 LEU A C 1
ATOM 1016 O O . LEU A 1 136 ? -7.645 3.135 -3.551 1 96.38 136 LEU A O 1
ATOM 1020 N N . SER A 1 137 ? -9.047 3.953 -2.143 1 93.25 137 SER A N 1
ATOM 1021 C CA . SER A 1 137 ? -10.195 3.752 -3.018 1 93.25 137 SER A CA 1
ATOM 1022 C C . SER A 1 137 ? -10.273 4.836 -4.086 1 93.25 137 SER A C 1
ATOM 1024 O O . SER A 1 137 ? -10.938 4.66 -5.109 1 93.25 137 SER A O 1
ATOM 1026 N N . HIS A 1 138 ? -9.555 5.941 -3.885 1 95 138 HIS A N 1
ATOM 1027 C CA . HIS A 1 138 ? -9.867 7.07 -4.75 1 95 138 HIS A CA 1
ATOM 1028 C C . HIS A 1 138 ? -8.617 7.582 -5.461 1 95 138 HIS A C 1
ATOM 1030 O O . HIS A 1 138 ? -8.711 8.336 -6.434 1 95 138 HIS A O 1
ATOM 1036 N N . THR A 1 139 ? -7.508 7.227 -4.953 1 96.62 139 THR A N 1
ATOM 1037 C CA . THR A 1 139 ? -6.297 7.715 -5.602 1 96.62 139 THR A CA 1
ATOM 1038 C C . THR A 1 139 ? -5.98 6.895 -6.848 1 96.62 139 THR A C 1
ATOM 1040 O O . THR A 1 139 ? -6.383 5.734 -6.953 1 96.62 139 THR A O 1
ATOM 1043 N N . LYS A 1 140 ? -5.262 7.48 -7.738 1 94.25 140 LYS A N 1
ATOM 1044 C CA . LYS A 1 140 ? -4.746 6.785 -8.914 1 94.25 140 LYS A CA 1
ATOM 1045 C C . LYS A 1 140 ? -3.295 6.359 -8.703 1 94.25 140 LYS A C 1
ATOM 1047 O O . LYS A 1 140 ? -2.725 5.656 -9.539 1 94.25 140 LYS A O 1
ATOM 1052 N N . LEU A 1 141 ? -2.715 6.758 -7.652 1 97.44 141 LEU A N 1
ATOM 1053 C CA . LEU A 1 141 ? -1.312 6.477 -7.367 1 97.44 141 LEU A CA 1
ATOM 1054 C C . LEU A 1 141 ? -1.163 5.168 -6.602 1 97.44 141 LEU A C 1
ATOM 1056 O O . LEU A 1 141 ? -2.055 4.785 -5.84 1 97.44 141 LEU A O 1
ATOM 1060 N N . PRO A 1 142 ? -0.007 4.496 -6.746 1 98.19 142 PRO A N 1
ATOM 1061 C CA . PRO A 1 142 ? 0.335 3.434 -5.801 1 98.19 142 PRO A CA 1
ATOM 1062 C C . PRO A 1 142 ? 0.364 3.918 -4.352 1 98.19 142 PRO A C 1
ATOM 1064 O O . PRO A 1 142 ? 0.714 5.07 -4.09 1 98.19 142 PRO A O 1
ATOM 1067 N N . VAL A 1 143 ? -0.082 3.045 -3.455 1 98.69 143 VAL A N 1
ATOM 1068 C CA . VAL A 1 143 ? -0.088 3.357 -2.029 1 98.69 143 VAL A CA 1
ATOM 1069 C C . VAL A 1 143 ? 0.642 2.262 -1.257 1 98.69 143 VAL A C 1
ATOM 1071 O O . VAL A 1 143 ? 0.375 1.073 -1.451 1 98.69 143 VAL A O 1
ATOM 1074 N N . LEU A 1 144 ? 1.604 2.609 -0.492 1 98.75 144 LEU A N 1
ATOM 1075 C CA . LEU A 1 144 ? 2.195 1.708 0.491 1 98.75 144 LEU A CA 1
ATOM 1076 C C . LEU A 1 144 ? 1.616 1.962 1.879 1 98.75 144 LEU A C 1
ATOM 1078 O O . LEU A 1 144 ? 1.764 3.057 2.426 1 98.75 144 LEU A O 1
ATOM 1082 N N . VAL A 1 145 ? 0.945 0.999 2.375 1 98.38 145 VAL A N 1
ATOM 1083 C CA . VAL A 1 145 ? 0.322 1.075 3.693 1 98.38 145 VAL A CA 1
ATOM 1084 C C . VAL A 1 145 ? 1.253 0.47 4.742 1 98.38 145 VAL A C 1
ATOM 1086 O O . VAL A 1 145 ? 1.564 -0.722 4.691 1 98.38 145 VAL A O 1
ATOM 1089 N N . TYR A 1 146 ? 1.648 1.312 5.648 1 97.19 146 TYR A N 1
ATOM 1090 C CA . TYR A 1 146 ? 2.529 0.886 6.73 1 97.19 146 TYR A CA 1
ATOM 1091 C C . TYR A 1 146 ? 1.727 0.434 7.941 1 97.19 146 TYR A C 1
ATOM 1093 O O . TYR A 1 146 ? 0.72 1.054 8.297 1 97.19 146 TYR A O 1
ATOM 1101 N N . ARG A 1 147 ? 2.311 -0.637 8.578 1 92.19 147 ARG A N 1
ATOM 1102 C CA . ARG A 1 147 ? 1.636 -1.187 9.75 1 92.19 147 ARG A CA 1
ATOM 1103 C C . ARG A 1 147 ? 2.625 -1.455 10.875 1 92.19 147 ARG A C 1
ATOM 1105 O O . ARG A 1 147 ? 3.811 -1.687 10.625 1 92.19 147 ARG A O 1
ATOM 1112 N N . MET B 1 1 ? 14.828 -1.838 5.82 1 88.56 1 MET B N 1
ATOM 1113 C CA . MET B 1 1 ? 14.195 -1.738 4.504 1 88.56 1 MET B CA 1
ATOM 1114 C C . MET B 1 1 ? 13.633 -3.086 4.07 1 88.56 1 MET B C 1
ATOM 1116 O O . MET B 1 1 ? 13.961 -4.121 4.652 1 88.56 1 MET B O 1
ATOM 1120 N N . PHE B 1 2 ? 12.773 -3.172 2.967 1 96.19 2 PHE B N 1
ATOM 1121 C CA . PHE B 1 2 ? 12.125 -4.402 2.527 1 96.19 2 PHE B CA 1
ATOM 1122 C C . PHE B 1 2 ? 13.125 -5.324 1.842 1 96.19 2 PHE B C 1
ATOM 1124 O O . PHE B 1 2 ? 13.898 -4.887 0.982 1 96.19 2 PHE B O 1
ATOM 1131 N N . ARG B 1 3 ? 13.07 -6.594 2.201 1 98.25 3 ARG B N 1
ATOM 1132 C CA . ARG B 1 3 ? 14.086 -7.527 1.718 1 98.25 3 ARG B CA 1
ATOM 1133 C C . ARG B 1 3 ? 13.445 -8.68 0.944 1 98.25 3 ARG B C 1
ATOM 1135 O O . ARG B 1 3 ? 14.109 -9.32 0.121 1 98.25 3 ARG B O 1
ATOM 1142 N N . HIS B 1 4 ? 12.281 -8.977 1.22 1 98.94 4 HIS B N 1
ATOM 1143 C CA . HIS B 1 4 ? 11.594 -10.102 0.592 1 98.94 4 HIS B CA 1
ATOM 1144 C C . HIS B 1 4 ? 10.125 -9.773 0.341 1 98.94 4 HIS B C 1
ATOM 1146 O O . HIS B 1 4 ? 9.328 -9.711 1.281 1 98.94 4 HIS B O 1
ATOM 1152 N N . LEU B 1 5 ? 9.773 -9.648 -0.909 1 98.94 5 LEU B N 1
ATOM 1153 C CA . LEU B 1 5 ? 8.414 -9.297 -1.303 1 98.94 5 LEU B CA 1
ATOM 1154 C C . LEU B 1 5 ? 7.598 -10.555 -1.602 1 98.94 5 LEU B C 1
ATOM 1156 O O . LEU B 1 5 ? 8.094 -11.492 -2.223 1 98.94 5 LEU B O 1
ATOM 1160 N N . LEU B 1 6 ? 6.402 -10.562 -1.113 1 99 6 LEU B N 1
ATOM 1161 C CA . LEU B 1 6 ? 5.41 -11.422 -1.75 1 99 6 LEU B CA 1
ATOM 1162 C C . LEU B 1 6 ? 4.648 -10.664 -2.83 1 99 6 LEU B C 1
ATOM 1164 O O . LEU B 1 6 ? 4.117 -9.578 -2.574 1 99 6 LEU B O 1
ATOM 1168 N N . VAL B 1 7 ? 4.582 -11.211 -3.984 1 98.94 7 VAL B N 1
ATOM 1169 C CA . VAL B 1 7 ? 3.848 -10.617 -5.094 1 98.94 7 VAL B CA 1
ATOM 1170 C C . VAL B 1 7 ? 2.791 -11.594 -5.605 1 98.94 7 VAL B C 1
ATOM 1172 O O . VAL B 1 7 ? 3.092 -12.477 -6.41 1 98.94 7 VAL B O 1
ATOM 1175 N N . PRO B 1 8 ? 1.595 -11.43 -5.133 1 98.88 8 PRO B N 1
ATOM 1176 C CA . PRO B 1 8 ? 0.523 -12.25 -5.703 1 98.88 8 PRO B CA 1
ATOM 1177 C C . PRO B 1 8 ? 0.134 -11.812 -7.113 1 98.88 8 PRO B C 1
ATOM 1179 O O . PRO B 1 8 ? 0.156 -10.617 -7.422 1 98.88 8 PRO B O 1
ATOM 1182 N N . THR B 1 9 ? -0.218 -12.789 -7.949 1 98.5 9 THR B N 1
ATOM 1183 C CA . THR B 1 9 ? -0.652 -12.492 -9.312 1 98.5 9 THR B CA 1
ATOM 1184 C C . THR B 1 9 ? -1.681 -13.516 -9.781 1 98.5 9 THR B C 1
ATOM 1186 O O . THR B 1 9 ? -1.564 -14.703 -9.484 1 98.5 9 THR B O 1
ATOM 1189 N N . ASP B 1 10 ? -2.676 -13.023 -10.477 1 96.38 10 ASP B N 1
ATOM 1190 C CA . ASP B 1 10 ? -3.693 -13.922 -11.023 1 96.38 10 ASP B CA 1
ATOM 1191 C C . ASP B 1 10 ? -3.635 -13.953 -12.547 1 96.38 10 ASP B C 1
ATOM 1193 O O . ASP B 1 10 ? -4.543 -14.484 -13.195 1 96.38 10 ASP B O 1
ATOM 1197 N N . GLY B 1 11 ? -2.611 -13.305 -13.086 1 96.81 11 GLY B N 1
ATOM 1198 C CA . GLY B 1 11 ? -2.406 -13.336 -14.523 1 96.81 11 GLY B CA 1
ATOM 1199 C C . GLY B 1 11 ? -3.17 -12.25 -15.258 1 96.81 11 GLY B C 1
ATOM 1200 O O . GLY B 1 11 ? -3.035 -12.102 -16.469 1 96.81 11 GLY B O 1
ATOM 1201 N N . SER B 1 12 ? -4.055 -11.461 -14.586 1 95.56 12 SER B N 1
ATOM 1202 C CA . SER B 1 12 ? -4.727 -10.328 -15.211 1 95.56 12 SER B CA 1
ATOM 1203 C C . SER B 1 12 ? -3.721 -9.266 -15.648 1 95.56 12 SER B C 1
ATOM 1205 O O . SER B 1 12 ? -2.574 -9.266 -15.195 1 95.56 12 SER B O 1
ATOM 1207 N N . GLU B 1 13 ? -4.121 -8.422 -16.531 1 94.88 13 GLU B N 1
ATOM 1208 C CA . GLU B 1 13 ? -3.254 -7.379 -17.078 1 94.88 13 GLU B CA 1
ATOM 1209 C C . GLU B 1 13 ? -2.672 -6.504 -15.961 1 94.88 13 GLU B C 1
ATOM 1211 O O . GLU B 1 13 ? -1.472 -6.223 -15.953 1 94.88 13 GLU B O 1
ATOM 1216 N N . LEU B 1 14 ? -3.512 -6.152 -15.094 1 95.06 14 LEU B N 1
ATOM 1217 C CA . LEU B 1 14 ? -3.035 -5.277 -14.023 1 95.06 14 LEU B CA 1
ATOM 1218 C C . LEU B 1 14 ? -2.09 -6.027 -13.094 1 95.06 14 LEU B C 1
ATOM 1220 O O . LEU B 1 14 ? -1.111 -5.457 -12.602 1 95.06 14 LEU B O 1
ATOM 1224 N N . SER B 1 15 ? -2.41 -7.281 -12.773 1 96.81 15 SER B N 1
ATOM 1225 C CA . SER B 1 15 ? -1.527 -8.047 -11.906 1 96.81 15 SER B CA 1
ATOM 1226 C C . SER B 1 15 ? -0.172 -8.281 -12.562 1 96.81 15 SER B C 1
ATOM 1228 O O . SER B 1 15 ? 0.857 -8.305 -11.883 1 96.81 15 SER B O 1
ATOM 1230 N N . LEU B 1 16 ? -0.165 -8.461 -13.875 1 97.25 16 LEU B N 1
ATOM 1231 C CA . LEU B 1 16 ? 1.103 -8.617 -14.578 1 97.25 16 LEU B CA 1
ATOM 1232 C C . LEU B 1 16 ? 1.887 -7.312 -14.586 1 97.25 16 LEU B C 1
ATOM 1234 O O . LEU B 1 16 ? 3.115 -7.316 -14.477 1 97.25 16 LEU B O 1
ATOM 1238 N N . ALA B 1 17 ? 1.234 -6.219 -14.789 1 97.5 17 ALA B N 1
ATOM 1239 C CA . ALA B 1 17 ? 1.894 -4.922 -14.656 1 97.5 17 ALA B CA 1
ATOM 1240 C C . ALA B 1 17 ? 2.484 -4.746 -13.258 1 97.5 17 ALA B C 1
ATOM 1242 O O . ALA B 1 17 ? 3.574 -4.191 -13.109 1 97.5 17 ALA B O 1
ATOM 1243 N N . ALA B 1 18 ? 1.738 -5.211 -12.219 1 98.31 18 ALA B N 1
ATOM 1244 C CA . ALA B 1 18 ? 2.242 -5.164 -10.852 1 98.31 18 ALA B CA 1
ATOM 1245 C C . ALA B 1 18 ? 3.5 -6.016 -10.695 1 98.31 18 ALA B C 1
ATOM 1247 O O . ALA B 1 18 ? 4.438 -5.629 -10 1 98.31 18 ALA B O 1
ATOM 1248 N N . VAL B 1 19 ? 3.518 -7.168 -11.312 1 98.81 19 VAL B N 1
ATOM 1249 C CA . VAL B 1 19 ? 4.699 -8.023 -11.32 1 98.81 19 VAL B CA 1
ATOM 1250 C C . VAL B 1 19 ? 5.895 -7.254 -11.867 1 98.81 19 VAL B C 1
ATOM 1252 O O . VAL B 1 19 ? 6.965 -7.238 -11.258 1 98.81 19 VAL B O 1
ATOM 1255 N N . GLU B 1 20 ? 5.727 -6.613 -12.961 1 98.69 20 GLU B N 1
ATOM 1256 C CA . GLU B 1 20 ? 6.812 -5.859 -13.578 1 98.69 20 GLU B CA 1
ATOM 1257 C C . GLU B 1 20 ? 7.312 -4.75 -12.648 1 98.69 20 GLU B C 1
ATOM 1259 O O . GLU B 1 20 ? 8.516 -4.57 -12.484 1 98.69 20 GLU B O 1
ATOM 1264 N N . ARG B 1 21 ? 6.398 -4.074 -12.109 1 98.25 21 ARG B N 1
ATOM 1265 C CA . ARG B 1 21 ? 6.766 -2.986 -11.211 1 98.25 21 ARG B CA 1
ATOM 1266 C C . ARG B 1 21 ? 7.438 -3.523 -9.953 1 98.25 21 ARG B C 1
ATOM 1268 O O . ARG B 1 21 ? 8.383 -2.918 -9.445 1 98.25 21 ARG B O 1
ATOM 1275 N N . ALA B 1 22 ? 6.918 -4.637 -9.43 1 98.81 22 ALA B N 1
ATOM 1276 C CA . ALA B 1 22 ? 7.512 -5.258 -8.25 1 98.81 22 ALA B CA 1
ATOM 1277 C C . ALA B 1 22 ? 8.953 -5.676 -8.516 1 98.81 22 ALA B C 1
ATOM 1279 O O . ALA B 1 22 ? 9.812 -5.555 -7.641 1 98.81 22 ALA B O 1
ATOM 1280 N N . VAL B 1 23 ? 9.219 -6.16 -9.672 1 98.81 23 VAL B N 1
ATOM 1281 C CA . VAL B 1 23 ? 10.562 -6.574 -10.047 1 98.81 23 VAL B CA 1
ATOM 1282 C C . VAL B 1 23 ? 11.492 -5.359 -10.062 1 98.81 23 VAL B C 1
ATOM 1284 O O . VAL B 1 23 ? 12.586 -5.398 -9.492 1 98.81 23 VAL B O 1
ATOM 1287 N N . ALA B 1 24 ? 11.039 -4.301 -10.711 1 98.06 24 ALA B N 1
ATOM 1288 C CA . ALA B 1 24 ? 11.836 -3.072 -10.727 1 98.06 24 ALA B CA 1
ATOM 1289 C C . ALA B 1 24 ? 12.078 -2.561 -9.305 1 98.06 24 ALA B C 1
ATOM 1291 O O . ALA B 1 24 ? 13.188 -2.125 -8.977 1 98.06 24 ALA B O 1
ATOM 1292 N N . PHE B 1 25 ? 11.07 -2.635 -8.555 1 97.25 25 PHE B N 1
ATOM 1293 C CA . PHE B 1 25 ? 11.094 -2.203 -7.164 1 97.25 25 PHE B CA 1
ATOM 1294 C C . PHE B 1 25 ? 12.078 -3.041 -6.355 1 97.25 25 PHE B C 1
ATOM 1296 O O . PHE B 1 25 ? 12.93 -2.498 -5.645 1 97.25 25 PHE B O 1
ATOM 1303 N N . ALA B 1 26 ? 11.977 -4.312 -6.453 1 98.31 26 ALA B N 1
ATOM 1304 C CA . ALA B 1 26 ? 12.875 -5.227 -5.754 1 98.31 26 ALA B CA 1
ATOM 1305 C C . ALA B 1 26 ? 14.328 -5.012 -6.184 1 98.31 26 ALA B C 1
ATOM 1307 O O . ALA B 1 26 ? 15.242 -5.043 -5.352 1 98.31 26 ALA B O 1
ATOM 1308 N N . LYS B 1 27 ? 14.508 -4.797 -7.434 1 98.06 27 LYS B N 1
ATOM 1309 C CA . LYS B 1 27 ? 15.852 -4.543 -7.941 1 98.06 27 LYS B CA 1
ATOM 1310 C C . LYS B 1 27 ? 16.469 -3.318 -7.27 1 98.06 27 LYS B C 1
ATOM 1312 O O . LYS B 1 27 ? 17.625 -3.359 -6.832 1 98.06 27 LYS B O 1
ATOM 1317 N N . ALA B 1 28 ? 15.703 -2.309 -7.219 1 96.19 28 ALA B N 1
ATOM 1318 C CA . ALA B 1 28 ? 16.188 -1.052 -6.652 1 96.19 28 ALA B CA 1
ATOM 1319 C C . ALA B 1 28 ? 16.562 -1.222 -5.184 1 96.19 28 ALA B C 1
ATOM 1321 O O . ALA B 1 28 ? 17.422 -0.503 -4.672 1 96.19 28 ALA B O 1
ATOM 1322 N N . LEU B 1 29 ? 15.984 -2.188 -4.508 1 96.19 29 LEU B N 1
ATOM 1323 C CA . LEU B 1 29 ? 16.188 -2.373 -3.076 1 96.19 29 LEU B CA 1
ATOM 1324 C C . LEU B 1 29 ? 17.109 -3.561 -2.809 1 96.19 29 LEU B C 1
ATOM 1326 O O . LEU B 1 29 ? 17.391 -3.885 -1.653 1 96.19 29 LEU B O 1
ATOM 1330 N N . ASN B 1 30 ? 17.547 -4.215 -3.891 1 97 30 ASN B N 1
ATOM 1331 C CA . ASN B 1 30 ? 18.266 -5.473 -3.756 1 97 30 ASN B CA 1
ATOM 1332 C C . ASN B 1 30 ? 17.484 -6.488 -2.934 1 97 30 ASN B C 1
ATOM 1334 O O . ASN B 1 30 ? 18.047 -7.145 -2.053 1 97 30 ASN B O 1
ATOM 1338 N N . ALA B 1 31 ? 16.234 -6.562 -3.127 1 98.44 31 ALA B N 1
ATOM 1339 C CA . ALA B 1 31 ? 15.328 -7.488 -2.459 1 98.44 31 ALA B CA 1
ATOM 1340 C C . ALA B 1 31 ? 15.047 -8.711 -3.33 1 98.44 31 ALA B C 1
ATOM 1342 O O . ALA B 1 31 ? 15.297 -8.688 -4.539 1 98.44 31 ALA B O 1
ATOM 1343 N N . ARG B 1 32 ? 14.57 -9.727 -2.74 1 98.88 32 ARG B N 1
ATOM 1344 C CA . ARG B 1 32 ? 14.117 -10.898 -3.48 1 98.88 32 ARG B CA 1
ATOM 1345 C C . ARG B 1 32 ? 12.594 -10.977 -3.506 1 98.88 32 ARG B C 1
ATOM 1347 O O . ARG B 1 32 ? 11.922 -10.273 -2.752 1 98.88 32 ARG B O 1
ATOM 1354 N N . ILE B 1 33 ? 12.062 -11.875 -4.363 1 98.94 33 ILE B N 1
ATOM 1355 C CA . ILE B 1 33 ? 10.617 -11.93 -4.547 1 98.94 33 ILE B CA 1
ATOM 1356 C C . ILE B 1 33 ? 10.141 -13.383 -4.457 1 98.94 33 ILE B C 1
ATOM 1358 O O . ILE B 1 33 ? 10.82 -14.297 -4.941 1 98.94 33 ILE B O 1
ATOM 1362 N N . THR B 1 34 ? 9.078 -13.602 -3.779 1 98.94 34 THR B N 1
ATOM 1363 C CA . THR B 1 34 ? 8.25 -14.781 -4 1 98.94 34 THR B CA 1
ATOM 1364 C C . THR B 1 34 ? 6.977 -14.414 -4.75 1 98.94 34 THR B C 1
ATOM 1366 O O . THR B 1 34 ? 6.125 -13.695 -4.223 1 98.94 34 THR B O 1
ATOM 1369 N N . PHE B 1 35 ? 6.875 -14.883 -5.973 1 98.94 35 PHE B N 1
ATOM 1370 C CA . PHE B 1 35 ? 5.625 -14.758 -6.711 1 98.94 35 PHE B CA 1
ATOM 1371 C C . PHE B 1 35 ? 4.621 -15.812 -6.266 1 98.94 35 PHE B C 1
ATOM 1373 O O . PHE B 1 35 ? 4.98 -16.969 -6.066 1 98.94 35 PHE B O 1
ATOM 1380 N N . PHE B 1 36 ? 3.348 -15.422 -6.129 1 98.94 36 PHE B N 1
ATOM 1381 C CA . PHE B 1 36 ? 2.375 -16.328 -5.531 1 98.94 36 PHE B CA 1
ATOM 1382 C C . PHE B 1 36 ? 1.1 -16.375 -6.363 1 98.94 36 PHE B C 1
ATOM 1384 O O . PHE B 1 36 ? 0.619 -15.352 -6.836 1 98.94 36 PHE B O 1
ATOM 1391 N N . TYR B 1 37 ? 0.582 -17.562 -6.535 1 98.62 37 TYR B N 1
ATOM 1392 C CA . TYR B 1 37 ? -0.685 -17.797 -7.219 1 98.62 37 TYR B CA 1
ATOM 1393 C C . TYR B 1 37 ? -1.605 -18.672 -6.375 1 98.62 37 TYR B C 1
ATOM 1395 O O . TYR B 1 37 ? -1.229 -19.781 -5.977 1 98.62 37 TYR B O 1
ATOM 1403 N N . ALA B 1 38 ? -2.801 -18.156 -6.062 1 97.81 38 ALA B N 1
ATOM 1404 C CA . ALA B 1 38 ? -3.848 -18.969 -5.449 1 97.81 38 ALA B CA 1
ATOM 1405 C C . ALA B 1 38 ? -4.637 -19.734 -6.508 1 97.81 38 ALA B C 1
ATOM 1407 O O . ALA B 1 38 ? -5.465 -19.156 -7.215 1 97.81 38 ALA B O 1
ATOM 1408 N N . GLN B 1 39 ? -4.363 -20.984 -6.602 1 96.44 39 GLN B N 1
ATOM 1409 C CA . GLN B 1 39 ? -5.023 -21.812 -7.605 1 96.44 39 GLN B CA 1
ATOM 1410 C C . GLN B 1 39 ? -6.469 -22.109 -7.211 1 96.44 39 GLN B C 1
ATOM 1412 O O . GLN B 1 39 ? -6.734 -22.562 -6.102 1 96.44 39 GLN B O 1
ATOM 1417 N N . PRO B 1 40 ? -7.383 -21.766 -8.117 1 92.06 40 PRO B N 1
ATOM 1418 C CA . PRO B 1 40 ? -8.773 -22.078 -7.77 1 92.06 40 PRO B CA 1
ATOM 1419 C C . PRO B 1 40 ? -9.008 -23.562 -7.539 1 92.06 40 PRO B C 1
ATOM 1421 O O . PRO B 1 40 ? -8.398 -24.406 -8.211 1 92.06 40 PRO B O 1
ATOM 1424 N N . ASP B 1 41 ? -9.836 -23.828 -6.648 1 87.81 41 ASP B N 1
ATOM 1425 C CA . ASP B 1 41 ? -10.242 -25.219 -6.391 1 87.81 41 ASP B CA 1
ATOM 1426 C C . ASP B 1 41 ? -11.367 -25.641 -7.332 1 87.81 41 ASP B C 1
ATOM 1428 O O . ASP B 1 41 ? -12.031 -24.797 -7.938 1 87.81 41 ASP B O 1
ATOM 1432 N N . PHE B 1 42 ? -11.469 -26.984 -7.578 1 82.25 42 PHE B N 1
ATOM 1433 C CA . PHE B 1 42 ? -12.547 -27.516 -8.406 1 82.25 42 PHE B CA 1
ATOM 1434 C C . PHE B 1 42 ? -13.906 -27.094 -7.875 1 82.25 42 PHE B C 1
ATOM 1436 O O . PHE B 1 42 ? -14.203 -27.266 -6.691 1 82.25 42 PHE B O 1
ATOM 1443 N N . PRO B 1 43 ? -14.625 -26.375 -8.883 1 76.19 43 PRO B N 1
ATOM 1444 C CA . PRO B 1 43 ? -15.953 -26 -8.398 1 76.19 43 PRO B CA 1
ATOM 1445 C C . PRO B 1 43 ? -16.844 -27.188 -8.109 1 76.19 43 PRO B C 1
ATOM 1447 O O . PRO B 1 43 ? -16.812 -28.188 -8.844 1 76.19 43 PRO B O 1
ATOM 1450 N N . LEU B 1 44 ? -17.266 -27.406 -6.887 1 66.5 44 LEU B N 1
ATOM 1451 C CA . LEU B 1 44 ? -18.188 -28.484 -6.586 1 66.5 44 LEU B CA 1
ATOM 1452 C C . LEU B 1 44 ? -19.516 -28.281 -7.328 1 66.5 44 LEU B C 1
ATOM 1454 O O . LEU B 1 44 ? -20.062 -27.188 -7.332 1 66.5 44 LEU B O 1
ATOM 1458 N N . PRO B 1 45 ? -19.812 -29.297 -8.281 1 59.59 45 PRO B N 1
ATOM 1459 C CA . PRO B 1 45 ? -21.094 -29.188 -9 1 59.59 45 PRO B CA 1
ATOM 1460 C C . PRO B 1 45 ? -22.266 -28.922 -8.07 1 59.59 45 PRO B C 1
ATOM 1462 O O . PRO B 1 45 ? -22.328 -29.453 -6.961 1 59.59 45 PRO B O 1
ATOM 1465 N N . VAL B 1 46 ? -22.797 -27.703 -8.039 1 56.34 46 VAL B N 1
ATOM 1466 C CA . VAL B 1 46 ? -24.078 -27.578 -7.363 1 56.34 46 VAL B CA 1
ATOM 1467 C C . VAL B 1 46 ? -25.125 -28.406 -8.102 1 56.34 46 VAL B C 1
ATOM 1469 O O . VAL B 1 46 ? -25.344 -28.234 -9.305 1 56.34 46 VAL B O 1
ATOM 1472 N N . TYR B 1 47 ? -25.406 -29.609 -7.699 1 52.56 47 TYR B N 1
ATOM 1473 C CA . TYR B 1 47 ? -26.438 -30.469 -8.266 1 52.56 47 TYR B CA 1
ATOM 1474 C C . TYR B 1 47 ? -27.766 -29.719 -8.383 1 52.56 47 TYR B C 1
ATOM 1476 O O . TYR B 1 47 ? -28.453 -29.531 -7.383 1 52.56 47 TYR B O 1
ATOM 1484 N N . GLY B 1 48 ? -27.812 -28.562 -8.703 1 51.47 48 GLY B N 1
ATOM 1485 C CA . GLY B 1 48 ? -29.219 -28.25 -8.914 1 51.47 48 GLY B CA 1
ATOM 1486 C C . GLY B 1 48 ? -29.766 -28.828 -10.211 1 51.47 48 GLY B C 1
ATOM 1487 O O . GLY B 1 48 ? -29 -29.297 -11.055 1 51.47 48 GLY B O 1
ATOM 1488 N N . GLU B 1 49 ? -31.156 -29.031 -10.438 1 56.94 49 GLU B N 1
ATOM 1489 C CA . GLU B 1 49 ? -31.891 -29.703 -11.508 1 56.94 49 GLU B CA 1
ATOM 1490 C C . GLU B 1 49 ? -31.25 -29.438 -12.859 1 56.94 49 GLU B C 1
ATOM 1492 O O . GLU B 1 49 ? -31.25 -30.312 -13.734 1 56.94 49 GLU B O 1
ATOM 1497 N N . GLY B 1 50 ? -30.969 -28.281 -13.102 1 53.59 50 GLY B N 1
ATOM 1498 C CA . GLY B 1 50 ? -30.547 -27.875 -14.43 1 53.59 50 GLY B CA 1
ATOM 1499 C C . GLY B 1 50 ? -29.031 -27.734 -14.555 1 53.59 50 GLY B C 1
ATOM 1500 O O . GLY B 1 50 ? -28.547 -27.031 -15.438 1 53.59 50 GLY B O 1
ATOM 1501 N N . ALA B 1 51 ? -28.438 -28.219 -13.641 1 53.19 51 ALA B N 1
ATOM 1502 C CA . ALA B 1 51 ? -27 -27.953 -13.617 1 53.19 51 ALA B CA 1
ATOM 1503 C C . ALA B 1 51 ? -26.297 -28.688 -14.758 1 53.19 51 ALA B C 1
ATOM 1505 O O . ALA B 1 51 ? -26.453 -29.906 -14.906 1 53.19 51 ALA B O 1
ATOM 1506 N N . LEU B 1 52 ? -26.031 -28 -15.906 1 53.09 52 LEU B N 1
ATOM 1507 C CA . LEU B 1 52 ? -25.156 -28.531 -16.938 1 53.09 52 LEU B CA 1
ATOM 1508 C C . LEU B 1 52 ? -23.891 -29.125 -16.328 1 53.09 52 LEU B C 1
ATOM 1510 O O . LEU B 1 52 ? -23.281 -28.516 -15.453 1 53.09 52 LEU B O 1
ATOM 1514 N N . ILE B 1 53 ? -23.828 -30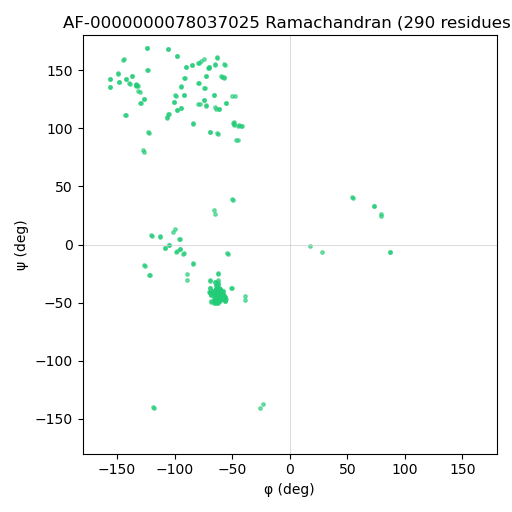.438 -16.219 1 53.56 53 ILE B N 1
ATOM 1515 C CA . ILE B 1 53 ? -22.656 -31.172 -15.789 1 53.56 53 ILE B CA 1
ATOM 1516 C C . ILE B 1 53 ? -21.422 -30.625 -16.5 1 53.56 53 ILE B C 1
ATOM 1518 O O . ILE B 1 53 ? -21.359 -30.594 -17.719 1 53.56 53 ILE B O 1
ATOM 1522 N N . ASP B 1 54 ? -20.75 -29.656 -15.953 1 58.72 54 ASP B N 1
ATOM 1523 C CA . ASP B 1 54 ? -19.422 -29.375 -16.516 1 58.72 54 ASP B CA 1
ATOM 1524 C C . ASP B 1 54 ? -18.672 -30.656 -16.812 1 58.72 54 ASP B C 1
ATOM 1526 O O . ASP B 1 54 ? -18.469 -31.484 -15.93 1 58.72 54 ASP B O 1
ATOM 1530 N N . PRO B 1 55 ? -18.672 -31 -18.156 1 65.31 55 PRO B N 1
ATOM 1531 C CA . PRO B 1 55 ? -18.062 -32.25 -18.562 1 65.31 55 PRO B CA 1
ATOM 1532 C C . PRO B 1 55 ? -16.625 -32.406 -18.062 1 65.31 55 PRO B C 1
ATOM 1534 O O . PRO B 1 55 ? -16.062 -33.5 -18.109 1 65.31 55 PRO B O 1
ATOM 1537 N N . THR B 1 56 ? -16.109 -31.266 -17.469 1 75.44 56 THR B N 1
ATOM 1538 C CA . THR B 1 56 ? -14.711 -31.422 -17.078 1 75.44 56 THR B CA 1
ATOM 1539 C C . THR B 1 56 ? -14.594 -32.188 -15.773 1 75.44 56 THR B C 1
ATOM 1541 O O . THR B 1 56 ? -15.297 -31.906 -14.805 1 75.44 56 THR B O 1
ATOM 1544 N N . THR B 1 57 ? -13.922 -33.25 -15.875 1 83.25 57 THR B N 1
ATOM 1545 C CA . THR B 1 57 ? -13.672 -34.031 -14.672 1 83.25 57 THR B CA 1
ATOM 1546 C C . THR B 1 57 ? -12.805 -33.25 -13.688 1 83.25 57 THR B C 1
ATOM 1548 O O . THR B 1 57 ? -12.094 -32.312 -14.078 1 83.25 57 THR B O 1
ATOM 1551 N N . PRO B 1 58 ? -12.906 -33.562 -12.43 1 85.44 58 PRO B N 1
ATOM 1552 C CA . PRO B 1 58 ? -12.031 -32.938 -11.43 1 85.44 58 PRO B CA 1
ATOM 1553 C C . PRO B 1 58 ? -10.555 -33 -11.812 1 85.44 58 PRO B C 1
ATOM 1555 O O . PRO B 1 58 ? -9.805 -32.062 -11.578 1 85.44 58 PRO B O 1
ATOM 1558 N N . GLU B 1 59 ? -10.203 -34.062 -12.375 1 88.38 59 GLU B N 1
ATOM 1559 C CA . GLU B 1 59 ? -8.805 -34.25 -12.766 1 88.38 59 GLU B CA 1
ATOM 1560 C C . GLU B 1 59 ? -8.414 -33.312 -13.906 1 88.38 59 GLU B C 1
ATOM 1562 O O . GLU B 1 59 ? -7.32 -32.75 -13.906 1 88.38 59 GLU B O 1
ATOM 1567 N N . GLN B 1 60 ? -9.273 -33.188 -14.867 1 89.56 60 GLN B N 1
ATOM 1568 C CA . GLN B 1 60 ? -9.031 -32.281 -15.984 1 89.56 60 GLN B CA 1
ATOM 1569 C C . GLN B 1 60 ? -8.945 -30.844 -15.516 1 89.56 60 GLN B C 1
ATOM 1571 O O . GLN B 1 60 ? -8.102 -30.078 -15.984 1 89.56 60 GLN B O 1
ATOM 1576 N N . PHE B 1 61 ? -9.789 -30.562 -14.625 1 89.62 61 PHE B N 1
ATOM 1577 C CA . PHE B 1 61 ? -9.781 -29.203 -14.086 1 89.62 61 PHE B CA 1
ATOM 1578 C C . PHE B 1 61 ? -8.469 -28.922 -13.359 1 89.62 61 PHE B C 1
ATOM 1580 O O . PHE B 1 61 ? -7.84 -27.891 -13.594 1 89.62 61 PHE B O 1
ATOM 1587 N N . ARG B 1 62 ? -8.102 -29.797 -12.523 1 90.25 62 ARG B N 1
ATOM 1588 C CA . ARG B 1 62 ? -6.879 -29.625 -11.75 1 90.25 62 ARG B CA 1
ATOM 1589 C C . ARG B 1 62 ? -5.668 -29.469 -12.656 1 90.25 62 ARG B C 1
ATOM 1591 O O . ARG B 1 62 ? -4.797 -28.625 -12.406 1 90.25 62 ARG B O 1
ATOM 1598 N N . LYS B 1 63 ? -5.645 -30.266 -13.664 1 92.81 63 LYS B N 1
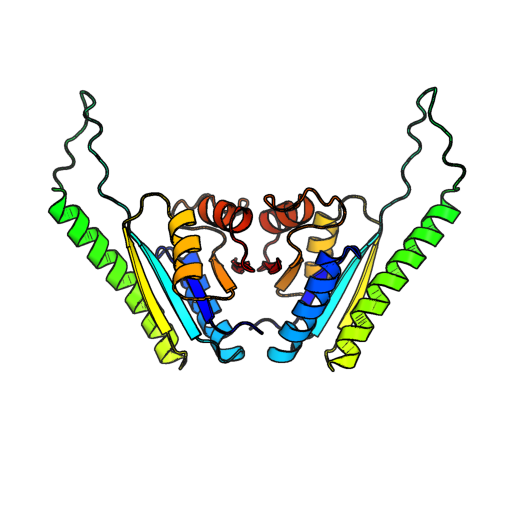ATOM 1599 C CA . LYS B 1 63 ? -4.531 -30.188 -14.609 1 92.81 63 LYS B CA 1
ATOM 1600 C C . LYS B 1 63 ? -4.504 -28.828 -15.305 1 92.81 63 LYS B C 1
ATOM 1602 O O . LYS B 1 63 ? -3.445 -28.203 -15.445 1 92.81 63 LYS B O 1
ATOM 1607 N N . ALA B 1 64 ? -5.605 -28.406 -15.75 1 94 64 ALA B N 1
ATOM 1608 C CA . ALA B 1 64 ? -5.695 -27.109 -16.422 1 94 64 ALA B CA 1
ATOM 1609 C C . ALA B 1 64 ? -5.32 -25.969 -15.484 1 94 64 ALA B C 1
ATOM 1611 O O . ALA B 1 64 ? -4.621 -25.031 -15.883 1 94 64 ALA B O 1
ATOM 1612 N N . ALA B 1 65 ? -5.809 -26.062 -14.289 1 93.56 65 ALA B N 1
ATOM 1613 C CA . ALA B 1 65 ? -5.52 -25.047 -13.289 1 93.56 65 ALA B CA 1
ATOM 1614 C C . ALA B 1 65 ? -4.023 -25 -12.977 1 93.56 65 ALA B C 1
ATOM 1616 O O . ALA B 1 65 ? -3.453 -23.906 -12.828 1 93.56 65 ALA B O 1
ATOM 1617 N N . GLN B 1 66 ? -3.43 -26.125 -12.891 1 95.38 66 GLN B N 1
ATOM 1618 C CA . GLN B 1 66 ? -1.997 -26.203 -12.625 1 95.38 66 GLN B CA 1
ATOM 1619 C C . GLN B 1 66 ? -1.191 -25.625 -13.789 1 95.38 66 GLN B C 1
ATOM 1621 O O . GLN B 1 66 ? -0.186 -24.953 -13.578 1 95.38 66 GLN B O 1
ATOM 1626 N N . GLU B 1 67 ? -1.582 -25.953 -14.953 1 97.06 67 GLU B N 1
ATOM 1627 C CA . GLU B 1 67 ? -0.905 -25.422 -16.125 1 97.06 67 GLU B CA 1
ATOM 1628 C C . GLU B 1 67 ? -1.001 -23.906 -16.188 1 97.06 67 GLU B C 1
ATOM 1630 O O . GLU B 1 67 ? -0.032 -23.219 -16.547 1 97.06 67 GLU B O 1
ATOM 1635 N N . GLU B 1 68 ? -2.135 -23.422 -15.898 1 96.75 68 GLU B N 1
ATOM 1636 C CA . GLU B 1 68 ? -2.314 -21.984 -15.852 1 96.75 68 GLU B CA 1
ATOM 1637 C C . GLU B 1 68 ? -1.406 -21.344 -14.805 1 96.75 68 GLU B C 1
ATOM 1639 O O . GLU B 1 68 ? -0.734 -20.344 -15.078 1 96.75 68 GLU B O 1
ATOM 1644 N N . ALA B 1 69 ? -1.384 -21.938 -13.656 1 97.56 69 ALA B N 1
ATOM 1645 C CA . ALA B 1 69 ? -0.515 -21.469 -12.586 1 97.56 69 ALA B CA 1
ATOM 1646 C C . ALA B 1 69 ? 0.942 -21.422 -13.039 1 97.56 69 ALA B C 1
ATOM 1648 O O . ALA B 1 69 ? 1.624 -20.406 -12.859 1 97.56 69 ALA B O 1
ATOM 1649 N N . ASN B 1 70 ? 1.376 -22.484 -13.656 1 98.12 70 ASN B N 1
ATOM 1650 C CA . ASN B 1 70 ? 2.752 -22.578 -14.133 1 98.12 70 ASN B CA 1
ATOM 1651 C C . ASN B 1 70 ? 3.057 -21.484 -15.164 1 98.12 70 ASN B C 1
ATOM 1653 O O . ASN B 1 70 ? 4.109 -20.859 -15.109 1 98.12 70 ASN B O 1
ATOM 1657 N N . THR B 1 71 ? 2.178 -21.297 -16.047 1 98.44 71 THR B N 1
ATOM 1658 C CA . THR B 1 71 ? 2.375 -20.297 -17.094 1 98.44 71 THR B CA 1
ATOM 1659 C C . THR B 1 71 ? 2.529 -18.906 -16.484 1 98.44 71 THR B C 1
ATOM 1661 O O . THR B 1 71 ? 3.475 -18.188 -16.812 1 98.44 71 THR B O 1
ATOM 1664 N N . ILE B 1 72 ? 1.66 -18.578 -15.617 1 98.38 72 ILE B N 1
ATOM 1665 C CA . ILE B 1 72 ? 1.64 -17.266 -15.008 1 98.38 72 ILE B CA 1
ATOM 1666 C C . ILE B 1 72 ? 2.896 -17.062 -14.164 1 98.38 72 ILE B C 1
ATOM 1668 O O . ILE B 1 72 ? 3.594 -16.047 -14.305 1 98.38 72 ILE B O 1
ATOM 1672 N N . LEU B 1 73 ? 3.189 -17.984 -13.32 1 98.81 73 LEU B N 1
ATOM 1673 C CA . LEU B 1 73 ? 4.301 -17.859 -12.391 1 98.81 73 LEU B CA 1
ATOM 1674 C C . LEU B 1 73 ? 5.637 -17.922 -13.117 1 98.81 73 LEU B C 1
ATOM 1676 O O . LEU B 1 73 ? 6.582 -17.219 -12.75 1 98.81 73 LEU B O 1
ATOM 1680 N N . ASN B 1 74 ? 5.727 -18.75 -14.133 1 98.62 74 ASN B N 1
ATOM 1681 C CA . ASN B 1 74 ? 6.957 -18.812 -14.914 1 98.62 74 ASN B CA 1
ATOM 1682 C C . ASN B 1 74 ? 7.215 -17.484 -15.641 1 98.62 74 ASN B C 1
ATOM 1684 O O . ASN B 1 74 ? 8.359 -17.031 -15.734 1 98.62 74 ASN B O 1
ATOM 1688 N N . SER B 1 75 ? 6.176 -16.953 -16.156 1 98.56 75 SER B N 1
ATOM 1689 C CA . SER B 1 75 ? 6.297 -15.641 -16.781 1 98.56 75 SER B CA 1
ATOM 1690 C C . SER B 1 75 ? 6.82 -14.602 -15.805 1 98.56 75 SER B C 1
ATOM 1692 O O . SER B 1 75 ? 7.699 -13.805 -16.141 1 98.56 75 SER B O 1
ATOM 1694 N N . ALA B 1 76 ? 6.316 -14.594 -14.633 1 98.81 76 ALA B N 1
ATOM 1695 C CA . ALA B 1 76 ? 6.758 -13.664 -13.594 1 98.81 76 ALA B CA 1
ATOM 1696 C C . ALA B 1 76 ? 8.219 -13.906 -13.227 1 98.81 76 ALA B C 1
ATOM 1698 O O . ALA B 1 76 ? 9.008 -12.961 -13.125 1 98.81 76 ALA B O 1
ATOM 1699 N N . LYS B 1 77 ? 8.555 -15.117 -13.039 1 98.81 77 LYS B N 1
ATOM 1700 C CA . LYS B 1 77 ? 9.922 -15.477 -12.672 1 98.81 77 LYS B CA 1
ATOM 1701 C C . LYS B 1 77 ? 10.906 -15.078 -13.766 1 98.81 77 LYS B C 1
ATOM 1703 O O . LYS B 1 77 ? 12.031 -14.672 -13.477 1 98.81 77 LYS B O 1
ATOM 1708 N N . GLU B 1 78 ? 10.516 -15.219 -14.969 1 98.69 78 GLU B N 1
ATOM 1709 C CA . GLU B 1 78 ? 11.359 -14.812 -16.094 1 98.69 78 GLU B CA 1
ATOM 1710 C C . GLU B 1 78 ? 11.656 -13.32 -16.062 1 98.69 78 GLU B C 1
ATOM 1712 O O . GLU B 1 78 ? 12.789 -12.898 -16.312 1 98.69 78 GLU B O 1
ATOM 1717 N N . LYS B 1 79 ? 10.688 -12.539 -15.789 1 98.75 79 LYS B N 1
ATOM 1718 C CA . LYS B 1 79 ? 10.883 -11.102 -15.664 1 98.75 79 LYS B CA 1
ATOM 1719 C C . LYS B 1 79 ? 11.914 -10.773 -14.594 1 98.75 79 LYS B C 1
ATOM 1721 O O . LYS B 1 79 ? 12.766 -9.906 -14.789 1 98.75 79 LYS B O 1
ATOM 1726 N N . ALA B 1 80 ? 11.773 -11.484 -13.492 1 98.88 80 ALA B N 1
ATOM 1727 C CA . ALA B 1 80 ? 12.742 -11.281 -12.414 1 98.88 80 ALA B CA 1
ATOM 1728 C C . ALA B 1 80 ? 14.148 -11.68 -12.859 1 98.88 80 ALA B C 1
ATOM 1730 O O . ALA B 1 80 ? 15.109 -10.953 -12.602 1 98.88 80 ALA B O 1
ATOM 1731 N N . SER B 1 81 ? 14.211 -12.805 -13.539 1 98.81 81 SER B N 1
ATOM 1732 C CA . SER B 1 81 ? 15.492 -13.297 -14.023 1 98.81 81 SER B CA 1
ATOM 1733 C C . SER B 1 81 ? 16.125 -12.305 -14.992 1 98.81 81 SER B C 1
ATOM 1735 O O . SER B 1 81 ? 17.328 -12.016 -14.891 1 98.81 81 SER B O 1
ATOM 1737 N N . GLU B 1 82 ? 15.352 -11.766 -15.828 1 98.62 82 GLU B N 1
ATOM 1738 C CA . GLU B 1 82 ? 15.828 -10.789 -16.812 1 98.62 82 GLU B CA 1
ATOM 1739 C C . GLU B 1 82 ? 16.391 -9.555 -16.109 1 98.62 82 GLU B C 1
ATOM 1741 O O . GLU B 1 82 ? 17.328 -8.922 -16.625 1 98.62 82 GLU B O 1
ATOM 1746 N N . ALA B 1 83 ? 15.836 -9.281 -15.031 1 98.56 83 ALA B N 1
ATOM 1747 C CA . ALA B 1 83 ? 16.234 -8.078 -14.305 1 98.56 83 ALA B CA 1
ATOM 1748 C C . ALA B 1 83 ? 17.328 -8.383 -13.297 1 98.56 83 ALA B C 1
ATOM 1750 O O . ALA B 1 83 ? 17.844 -7.484 -12.625 1 98.56 83 ALA B O 1
ATOM 1751 N N . GLY B 1 84 ? 17.625 -9.648 -13.133 1 98.69 84 GLY B N 1
ATOM 1752 C CA . GLY B 1 84 ? 18.641 -10.047 -12.164 1 98.69 84 GLY B CA 1
ATOM 1753 C C . GLY B 1 84 ? 18.125 -10.062 -10.734 1 98.69 84 GLY B C 1
ATOM 1754 O O . GLY B 1 84 ? 18.891 -9.867 -9.789 1 98.69 84 GLY B O 1
ATOM 1755 N N . VAL B 1 85 ? 16.906 -10.211 -10.57 1 98.88 85 VAL B N 1
ATOM 1756 C CA . VAL B 1 85 ? 16.281 -10.258 -9.25 1 98.88 85 VAL B CA 1
ATOM 1757 C C . VAL B 1 85 ? 16.047 -11.711 -8.836 1 98.88 85 VAL B C 1
ATOM 1759 O O . VAL B 1 85 ? 15.453 -12.484 -9.586 1 98.88 85 VAL B O 1
ATOM 1762 N N . GLU B 1 86 ? 16.516 -12.07 -7.641 1 98.88 86 GLU B N 1
ATOM 1763 C CA . GLU B 1 86 ? 16.25 -13.406 -7.109 1 98.88 86 GLU B CA 1
ATOM 1764 C C . GLU B 1 86 ? 14.766 -13.602 -6.844 1 98.88 86 GLU B C 1
ATOM 1766 O O . GLU B 1 86 ? 14.133 -12.789 -6.172 1 98.88 86 GLU B O 1
ATOM 1771 N N . ALA B 1 87 ? 14.266 -14.734 -7.398 1 98.94 87 ALA B N 1
ATOM 1772 C CA . ALA B 1 87 ? 12.828 -14.938 -7.215 1 98.94 87 ALA B CA 1
ATOM 1773 C C . ALA B 1 87 ? 12.492 -16.422 -7.156 1 98.94 87 ALA B C 1
ATOM 1775 O O . ALA B 1 87 ? 13.133 -17.25 -7.82 1 98.94 87 ALA B O 1
ATOM 1776 N N . ASP B 1 88 ? 11.469 -16.719 -6.359 1 98.81 88 ASP B N 1
ATOM 1777 C CA . ASP B 1 88 ? 10.836 -18.031 -6.305 1 98.81 88 ASP B CA 1
ATOM 1778 C C . ASP B 1 88 ? 9.336 -17.922 -6.586 1 98.81 88 ASP B C 1
ATOM 1780 O O . ASP B 1 88 ? 8.805 -16.828 -6.742 1 98.81 88 ASP B O 1
ATOM 1784 N N . THR B 1 89 ? 8.773 -19.062 -6.773 1 98.81 89 THR B N 1
ATOM 1785 C CA . THR B 1 89 ? 7.332 -19.125 -6.992 1 98.81 89 THR B CA 1
ATOM 1786 C C . THR B 1 89 ? 6.668 -20.047 -5.973 1 98.81 89 THR B C 1
ATOM 1788 O O . THR B 1 89 ? 7.312 -20.938 -5.43 1 98.81 89 THR B O 1
ATOM 1791 N N . ASP B 1 90 ? 5.469 -19.75 -5.66 1 98.75 90 ASP B N 1
ATOM 1792 C CA . ASP B 1 90 ? 4.637 -20.578 -4.789 1 98.75 90 ASP B CA 1
ATOM 1793 C C . ASP B 1 90 ? 3.188 -20.594 -5.266 1 98.75 90 ASP B C 1
ATOM 1795 O O . ASP B 1 90 ? 2.682 -19.594 -5.77 1 98.75 90 ASP B O 1
ATOM 1799 N N . THR B 1 91 ? 2.562 -21.719 -5.148 1 98.25 91 THR B N 1
ATOM 1800 C CA . THR B 1 91 ? 1.16 -21.906 -5.5 1 98.25 91 THR B CA 1
ATOM 1801 C C . THR B 1 91 ? 0.454 -22.766 -4.465 1 98.25 91 THR B C 1
ATOM 1803 O O . THR B 1 91 ? 1.027 -23.75 -3.967 1 98.25 91 THR B O 1
ATOM 1806 N N . VAL B 1 92 ? -0.765 -22.422 -4.078 1 97.44 92 VAL B N 1
ATOM 1807 C CA . VAL B 1 92 ? -1.618 -23.219 -3.193 1 97.44 92 VAL B CA 1
ATOM 1808 C C . VAL B 1 92 ? -3.027 -23.297 -3.775 1 97.44 92 VAL B C 1
ATOM 1810 O O . VAL B 1 92 ? -3.543 -22.312 -4.312 1 97.44 92 VAL B O 1
ATOM 1813 N N . VAL B 1 93 ? -3.607 -24.484 -3.719 1 95.94 93 VAL B N 1
ATOM 1814 C CA . VAL B 1 93 ? -5.02 -24.609 -4.066 1 95.94 93 VAL B CA 1
ATOM 1815 C C . VAL B 1 93 ? -5.879 -24 -2.951 1 95.94 93 VAL B C 1
ATOM 1817 O O . VAL B 1 93 ? -5.754 -24.391 -1.787 1 95.94 93 VAL B O 1
ATOM 1820 N N . SER B 1 94 ? -6.602 -23.031 -3.311 1 94.62 94 SER B N 1
ATOM 1821 C CA . SER B 1 94 ? -7.395 -22.344 -2.295 1 94.62 94 SER B CA 1
ATOM 1822 C C . SER B 1 94 ? -8.594 -21.641 -2.916 1 94.62 94 SER B C 1
ATOM 1824 O O . SER B 1 94 ? -8.477 -21.031 -3.982 1 94.62 94 SER B O 1
ATOM 1826 N N . ASP B 1 95 ? -9.75 -21.672 -2.16 1 92.5 95 ASP B N 1
ATOM 1827 C CA . ASP B 1 95 ? -10.922 -20.891 -2.537 1 92.5 95 ASP B CA 1
ATOM 1828 C C . ASP B 1 95 ? -10.953 -19.562 -1.781 1 92.5 95 ASP B C 1
ATOM 1830 O O . ASP B 1 95 ? -11.922 -18.812 -1.89 1 92.5 95 ASP B O 1
ATOM 1834 N N . ALA B 1 96 ? -10.023 -19.25 -1.049 1 96.38 96 ALA B N 1
ATOM 1835 C CA . ALA B 1 96 ? -9.883 -18.016 -0.296 1 96.38 96 ALA B CA 1
ATOM 1836 C C . ALA B 1 96 ? -8.547 -17.344 -0.595 1 96.38 96 ALA B C 1
ATOM 1838 O O . ALA B 1 96 ? -7.637 -17.359 0.234 1 96.38 96 ALA B O 1
ATOM 1839 N N . PRO B 1 97 ? -8.453 -16.656 -1.692 1 97.19 97 PRO B N 1
ATOM 1840 C CA . PRO B 1 97 ? -7.172 -16.141 -2.168 1 97.19 97 PRO B CA 1
ATOM 1841 C C . PRO B 1 97 ? -6.523 -15.172 -1.18 1 97.19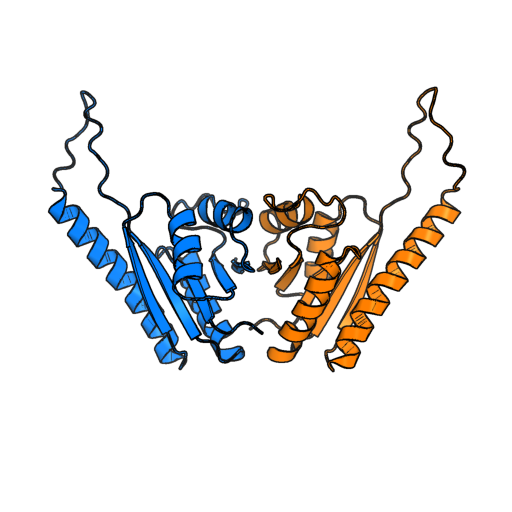 97 PRO B C 1
ATOM 1843 O O . PRO B 1 97 ? -5.305 -15.188 -0.999 1 97.19 97 PRO B O 1
ATOM 1846 N N . ALA B 1 98 ? -7.285 -14.336 -0.543 1 98 98 ALA B N 1
ATOM 1847 C CA . ALA B 1 98 ? -6.711 -13.375 0.393 1 98 98 ALA B CA 1
ATOM 1848 C C . ALA B 1 98 ? -6.012 -14.086 1.549 1 98 98 ALA B C 1
ATOM 1850 O O . ALA B 1 98 ? -4.883 -13.742 1.905 1 98 98 ALA B O 1
ATOM 1851 N N . ASP B 1 99 ? -6.68 -15.086 2.121 1 98.31 99 ASP B N 1
ATOM 1852 C CA . ASP B 1 99 ? -6.082 -15.852 3.207 1 98.31 99 ASP B CA 1
ATOM 1853 C C . ASP B 1 99 ? -4.816 -16.578 2.74 1 98.31 99 ASP B C 1
ATOM 1855 O O . ASP B 1 99 ? -3.816 -16.609 3.461 1 98.31 99 ASP B O 1
ATOM 1859 N N . ALA B 1 100 ? -4.883 -17.094 1.566 1 98.69 100 ALA B N 1
ATOM 1860 C CA . ALA B 1 100 ? -3.732 -17.812 1.007 1 98.69 100 ALA B CA 1
ATOM 1861 C C . ALA B 1 100 ? -2.549 -16.859 0.819 1 98.69 100 ALA B C 1
ATOM 1863 O O . ALA B 1 100 ? -1.399 -17.234 1.062 1 98.69 100 ALA B O 1
ATOM 1864 N N . ILE B 1 101 ? -2.807 -15.648 0.427 1 98.88 101 ILE B N 1
ATOM 1865 C CA . ILE B 1 101 ? -1.775 -14.633 0.227 1 98.88 101 ILE B CA 1
ATOM 1866 C C . ILE B 1 101 ? -1.116 -14.297 1.562 1 98.88 101 ILE B C 1
ATOM 1868 O O . ILE B 1 101 ? 0.112 -14.289 1.671 1 98.88 101 ILE B O 1
ATOM 1872 N N . ILE B 1 102 ? -1.938 -14.07 2.531 1 98.75 102 ILE B N 1
ATOM 1873 C CA . ILE B 1 102 ? -1.438 -13.695 3.85 1 98.75 102 ILE B CA 1
ATOM 1874 C C . ILE B 1 102 ? -0.619 -14.844 4.438 1 98.75 102 ILE B C 1
ATOM 1876 O O . ILE B 1 102 ? 0.486 -14.625 4.941 1 98.75 102 ILE B O 1
ATOM 1880 N N . ASP B 1 103 ? -1.124 -16.047 4.289 1 98.81 103 ASP B N 1
ATOM 1881 C CA . ASP B 1 103 ? -0.433 -17.219 4.789 1 98.81 103 ASP B CA 1
ATOM 1882 C C . ASP B 1 103 ? 0.902 -17.422 4.074 1 98.81 103 ASP B C 1
ATOM 1884 O O . ASP B 1 103 ? 1.904 -17.766 4.707 1 98.81 103 ASP B O 1
ATOM 1888 N N . ALA B 1 104 ? 0.917 -17.234 2.764 1 98.88 104 ALA B N 1
ATOM 1889 C CA . ALA B 1 104 ? 2.143 -17.391 1.982 1 98.88 104 ALA B CA 1
ATOM 1890 C C . ALA B 1 104 ? 3.203 -16.391 2.42 1 98.88 104 ALA B C 1
ATOM 1892 O O . ALA B 1 104 ? 4.375 -16.734 2.566 1 98.88 104 ALA B O 1
ATOM 1893 N N . ALA B 1 105 ? 2.783 -15.141 2.6 1 98.88 105 ALA B N 1
ATOM 1894 C CA . ALA B 1 105 ? 3.725 -14.117 3.043 1 98.88 105 ALA B CA 1
ATOM 1895 C C . ALA B 1 105 ? 4.379 -14.508 4.367 1 98.88 105 ALA B C 1
ATOM 1897 O O . ALA B 1 105 ? 5.594 -14.367 4.531 1 98.88 105 ALA B O 1
ATOM 1898 N N . GLU B 1 106 ? 3.533 -14.984 5.27 1 98.5 106 GLU B N 1
ATOM 1899 C CA . GLU B 1 106 ? 4.027 -15.391 6.578 1 98.5 106 GLU B CA 1
ATOM 1900 C C . GLU B 1 106 ? 4.957 -16.594 6.469 1 98.5 106 GLU B C 1
ATOM 1902 O O . GLU B 1 106 ? 6.051 -16.594 7.039 1 98.5 106 GLU B O 1
ATOM 1907 N N . ARG B 1 107 ? 4.547 -17.578 5.711 1 98.31 107 ARG B N 1
ATOM 1908 C CA . ARG B 1 107 ? 5.297 -18.828 5.609 1 98.31 107 ARG B CA 1
ATOM 1909 C C . ARG B 1 107 ? 6.66 -18.609 4.969 1 98.31 107 ARG B C 1
ATOM 1911 O O . ARG B 1 107 ? 7.625 -19.297 5.289 1 98.31 107 ARG B O 1
ATOM 1918 N N . HIS B 1 108 ? 6.785 -17.656 4.059 1 98.75 108 HIS B N 1
ATOM 1919 C CA . HIS B 1 108 ? 8.039 -17.422 3.354 1 98.75 108 HIS B CA 1
ATOM 1920 C C . HIS B 1 108 ? 8.852 -16.328 4.043 1 98.75 108 HIS B C 1
ATOM 1922 O O . HIS B 1 108 ? 9.953 -15.992 3.602 1 98.75 108 HIS B O 1
ATOM 1928 N N . GLY B 1 109 ? 8.305 -15.703 5.082 1 98.62 109 GLY B N 1
ATOM 1929 C CA . GLY B 1 109 ? 9.023 -14.672 5.809 1 98.62 109 GLY B CA 1
ATOM 1930 C C . GLY B 1 109 ? 9.133 -13.367 5.035 1 98.62 109 GLY B C 1
ATOM 1931 O O . GLY B 1 109 ? 10.156 -12.688 5.102 1 98.62 109 GLY B O 1
ATOM 1932 N N . CYS B 1 110 ? 8.148 -13.07 4.266 1 98.81 110 CYS B N 1
ATOM 1933 C CA . CYS B 1 110 ? 8.117 -11.805 3.537 1 98.81 110 CYS B CA 1
ATOM 1934 C C . CYS B 1 110 ? 7.895 -10.641 4.484 1 98.81 110 CYS B C 1
ATOM 1936 O O . CYS B 1 110 ? 7.27 -10.797 5.535 1 98.81 110 CYS B O 1
ATOM 1938 N N . ASP B 1 111 ? 8.438 -9.484 4.035 1 98.69 111 ASP B N 1
ATOM 1939 C CA . ASP B 1 111 ? 8.273 -8.312 4.887 1 98.69 111 ASP B CA 1
ATOM 1940 C C . ASP B 1 111 ? 7.512 -7.207 4.16 1 98.69 111 ASP B C 1
ATOM 1942 O O . ASP B 1 111 ? 7.344 -6.105 4.691 1 98.69 111 ASP B O 1
ATOM 1946 N N . LEU B 1 112 ? 7 -7.508 2.996 1 98.75 112 LEU B N 1
ATOM 1947 C CA . LEU B 1 112 ? 6.125 -6.641 2.217 1 98.75 112 LEU B CA 1
ATOM 1948 C C . LEU B 1 112 ? 5.262 -7.457 1.257 1 98.75 112 LEU B C 1
ATOM 1950 O O . LEU B 1 112 ? 5.754 -8.398 0.625 1 98.75 112 LEU B O 1
ATOM 1954 N N . ILE B 1 113 ? 4.008 -7.137 1.188 1 98.94 113 ILE B N 1
ATOM 1955 C CA . ILE B 1 113 ? 3.16 -7.641 0.114 1 98.94 113 ILE B CA 1
ATOM 1956 C C . ILE B 1 113 ? 2.98 -6.566 -0.954 1 98.94 113 ILE B C 1
ATOM 1958 O O . ILE B 1 113 ? 2.557 -5.445 -0.653 1 98.94 113 ILE B O 1
ATOM 1962 N N . PHE B 1 114 ? 3.34 -6.852 -2.168 1 98.88 114 PHE B N 1
ATOM 1963 C CA . PHE B 1 114 ? 3.182 -5.992 -3.334 1 98.88 114 PHE B CA 1
ATOM 1964 C C . PHE B 1 114 ? 2.07 -6.512 -4.242 1 98.88 114 PHE B C 1
ATOM 1966 O O . PHE B 1 114 ? 2.238 -7.527 -4.918 1 98.88 114 PHE B O 1
ATOM 1973 N N . ILE B 1 115 ? 0.934 -5.789 -4.293 1 98.69 115 ILE B N 1
ATOM 1974 C CA . ILE B 1 115 ? -0.264 -6.383 -4.879 1 98.69 115 ILE B CA 1
ATOM 1975 C C . ILE B 1 115 ? -0.963 -5.355 -5.77 1 98.69 115 ILE B C 1
ATOM 1977 O O . ILE B 1 115 ? -0.918 -4.156 -5.496 1 98.69 115 ILE B O 1
ATOM 1981 N N . ALA B 1 116 ? -1.554 -5.879 -6.879 1 97.25 116 ALA B N 1
ATOM 1982 C CA . ALA B 1 116 ? -2.381 -5.02 -7.723 1 97.25 116 ALA B CA 1
ATOM 1983 C C . ALA B 1 116 ? -3.678 -4.641 -7.016 1 97.25 116 ALA B C 1
ATOM 1985 O O . ALA B 1 116 ? -4.227 -5.43 -6.246 1 97.25 116 ALA B O 1
ATOM 1986 N N . SER B 1 117 ? -4.238 -3.502 -7.371 1 95.31 117 SER B N 1
ATOM 1987 C CA . SER B 1 117 ? -5.457 -2.998 -6.75 1 95.31 117 SER B CA 1
ATOM 1988 C C . SER B 1 117 ? -6.664 -3.852 -7.125 1 95.31 117 SER B C 1
ATOM 1990 O O . SER B 1 117 ? -7.633 -3.934 -6.367 1 95.31 117 SER B O 1
ATOM 1992 N N . HIS B 1 118 ? -6.598 -4.43 -8.328 1 93.38 118 HIS B N 1
ATOM 1993 C CA . HIS B 1 118 ? -7.672 -5.289 -8.812 1 93.38 118 HIS B CA 1
ATOM 1994 C C . HIS B 1 118 ? -7.113 -6.453 -9.625 1 93.38 118 HIS B C 1
ATOM 1996 O O . HIS B 1 118 ? -5.961 -6.418 -10.062 1 93.38 118 HIS B O 1
ATOM 2002 N N . GLY B 1 119 ? -8 -7.492 -9.719 1 91.94 119 GLY B N 1
ATOM 2003 C CA . GLY B 1 119 ? -7.656 -8.664 -10.508 1 91.94 119 GLY B CA 1
ATOM 2004 C C . GLY B 1 119 ? -8.609 -8.906 -11.656 1 91.94 119 GLY B C 1
ATOM 2005 O O . GLY B 1 119 ? -8.992 -7.973 -12.359 1 91.94 119 GLY B O 1
ATOM 2006 N N . ARG B 1 120 ? -8.891 -10.148 -11.844 1 86.5 120 ARG B N 1
ATOM 2007 C CA . ARG B 1 120 ? -9.625 -10.609 -13.016 1 86.5 120 ARG B CA 1
ATOM 2008 C C . ARG B 1 120 ? -11.062 -10.102 -13 1 86.5 120 ARG B C 1
ATOM 2010 O O . ARG B 1 120 ? -11.688 -9.945 -14.047 1 86.5 120 ARG B O 1
ATOM 2017 N N . SER B 1 121 ? -11.711 -10.078 -11.891 1 76.19 121 SER B N 1
ATOM 2018 C CA . SER B 1 121 ? -13.125 -9.695 -11.867 1 76.19 121 SER B CA 1
ATOM 2019 C C . SER B 1 121 ? -13.305 -8.234 -12.281 1 76.19 121 SER B C 1
ATOM 2021 O O . SER B 1 121 ? -14.406 -7.824 -12.641 1 76.19 121 SER B O 1
ATOM 2023 N N . GLY B 1 122 ? -12.5 -7.605 -13.023 1 62.31 122 GLY B N 1
ATOM 2024 C CA . GLY B 1 122 ? -12.43 -6.32 -13.703 1 62.31 122 GLY B CA 1
ATOM 2025 C C . GLY B 1 122 ? -13.227 -5.234 -13 1 62.31 122 GLY B C 1
ATOM 2026 O O . GLY B 1 122 ? -13.562 -4.215 -13.609 1 62.31 122 GLY B O 1
ATOM 2027 N N . ILE B 1 123 ? -14.008 -5.582 -11.914 1 58.44 123 ILE B N 1
ATOM 2028 C CA . ILE B 1 123 ? -14.82 -4.414 -11.602 1 58.44 123 ILE B CA 1
ATOM 2029 C C . ILE B 1 123 ? -13.938 -3.17 -11.539 1 58.44 123 ILE B C 1
ATOM 2031 O O . ILE B 1 123 ? -12.961 -3.127 -10.781 1 58.44 123 ILE B O 1
ATOM 2035 N N . ALA B 1 124 ? -14.039 -2.443 -12.609 1 55.41 124 ALA B N 1
ATOM 2036 C CA . ALA B 1 124 ? -13.25 -1.325 -13.117 1 55.41 124 ALA B CA 1
ATOM 2037 C C . ALA B 1 124 ? -12.547 -0.589 -11.977 1 55.41 124 ALA B C 1
ATOM 2039 O O . ALA B 1 124 ? -12.68 -0.969 -10.812 1 55.41 124 ALA B O 1
ATOM 2040 N N . ARG B 1 125 ? -12.477 0.792 -12.047 1 55.81 125 ARG B N 1
ATOM 2041 C CA . ARG B 1 125 ? -11.555 1.887 -11.758 1 55.81 125 ARG B CA 1
ATOM 2042 C C . ARG B 1 125 ? -11.727 2.375 -10.32 1 55.81 125 ARG B C 1
ATOM 2044 O O . ARG B 1 125 ? -10.898 3.139 -9.82 1 55.81 125 ARG B O 1
ATOM 2051 N N . LEU B 1 126 ? -12.953 2.123 -9.836 1 58.44 126 LEU B N 1
ATOM 2052 C CA . LEU B 1 126 ? -13.07 3.084 -8.742 1 58.44 126 LEU B CA 1
ATOM 2053 C C . LEU B 1 126 ? -13.008 2.379 -7.391 1 58.44 126 LEU B C 1
ATOM 2055 O O . LEU B 1 126 ? -12.789 3.021 -6.359 1 58.44 126 LEU B O 1
ATOM 2059 N N . LEU B 1 127 ? -12.914 0.854 -7.57 1 77.12 127 LEU B N 1
ATOM 2060 C CA . LEU B 1 127 ? -13.031 0.228 -6.258 1 77.12 127 LEU B CA 1
ATOM 2061 C C . LEU B 1 127 ? -11.938 -0.819 -6.059 1 77.12 127 LEU B C 1
ATOM 2063 O O . LEU B 1 127 ? -11.438 -1.394 -7.031 1 77.12 127 LEU B O 1
ATOM 2067 N N . LEU B 1 128 ? -11.281 -0.74 -4.879 1 89.56 128 LEU B N 1
ATOM 2068 C CA . LEU B 1 128 ? -10.32 -1.765 -4.484 1 89.56 128 LEU B CA 1
ATOM 2069 C C . LEU B 1 128 ? -10.93 -3.158 -4.629 1 89.56 128 LEU B C 1
ATOM 2071 O O . LEU B 1 128 ? -12.07 -3.391 -4.227 1 89.56 128 LEU B O 1
ATOM 2075 N N . GLY B 1 129 ? -10.219 -3.965 -5.316 1 93.44 129 GLY B N 1
ATOM 2076 C CA . GLY B 1 129 ? -10.688 -5.34 -5.422 1 93.44 129 GLY B CA 1
ATOM 2077 C C . GLY B 1 129 ? -10.898 -6 -4.074 1 93.44 129 GLY B C 1
ATOM 2078 O O . GLY B 1 129 ? -10.227 -5.668 -3.096 1 93.44 129 GLY B O 1
ATOM 2079 N N . SER B 1 130 ? -11.758 -6.969 -4.078 1 93 130 SER B N 1
ATOM 2080 C CA . SER B 1 130 ? -12.156 -7.633 -2.84 1 93 130 SER B CA 1
ATOM 2081 C C . SER B 1 130 ? -10.984 -8.352 -2.193 1 93 130 SER B C 1
ATOM 2083 O O . SER B 1 130 ? -10.828 -8.336 -0.97 1 93 130 SER B O 1
ATOM 2085 N N . VAL B 1 131 ? -10.117 -8.977 -2.994 1 95.31 131 VAL B N 1
ATOM 2086 C CA . VAL B 1 131 ? -8.961 -9.695 -2.455 1 95.31 131 VAL B CA 1
ATOM 2087 C C . VAL B 1 131 ? -7.973 -8.703 -1.851 1 95.31 131 VAL B C 1
ATOM 2089 O O . VAL B 1 131 ? -7.535 -8.875 -0.71 1 95.31 131 VAL B O 1
ATOM 2092 N N . THR B 1 132 ? -7.652 -7.695 -2.582 1 96.31 132 THR B N 1
ATOM 2093 C CA . THR B 1 132 ? -6.723 -6.688 -2.084 1 96.31 132 THR B CA 1
ATOM 2094 C C . THR B 1 132 ? -7.262 -6.035 -0.813 1 96.31 132 THR B C 1
ATOM 2096 O O . THR B 1 132 ? -6.52 -5.84 0.152 1 96.31 132 THR B O 1
ATOM 2099 N N . ASN B 1 133 ? -8.508 -5.773 -0.786 1 93.75 133 ASN B N 1
ATOM 2100 C CA . ASN B 1 133 ? -9.133 -5.188 0.399 1 93.75 133 ASN B CA 1
ATOM 2101 C C . ASN B 1 133 ? -9 -6.105 1.611 1 93.75 133 ASN B C 1
ATOM 2103 O O . ASN B 1 133 ? -8.641 -5.652 2.701 1 93.75 133 ASN B O 1
ATOM 2107 N N . LYS B 1 134 ? -9.312 -7.309 1.429 1 94.88 134 LYS B N 1
ATOM 2108 C CA . LYS B 1 134 ? -9.219 -8.273 2.521 1 94.88 134 LYS B CA 1
ATOM 2109 C C . LYS B 1 134 ? -7.773 -8.43 2.988 1 94.88 134 LYS B C 1
ATOM 2111 O O . LYS B 1 134 ? -7.508 -8.516 4.188 1 94.88 134 LYS B O 1
ATOM 2116 N N . VAL B 1 135 ? -6.809 -8.469 2.092 1 97.12 135 VAL B N 1
ATOM 2117 C CA . VAL B 1 135 ? -5.398 -8.539 2.459 1 97.12 135 VAL B CA 1
ATOM 2118 C C . VAL B 1 135 ? -5.023 -7.34 3.322 1 97.12 135 VAL B C 1
ATOM 2120 O O . VAL B 1 135 ? -4.438 -7.496 4.395 1 97.12 135 VAL B O 1
ATOM 2123 N N . LEU B 1 136 ? -5.449 -6.215 2.887 1 96.44 136 LEU B N 1
ATOM 2124 C CA . LEU B 1 136 ? -5.145 -4.98 3.602 1 96.44 136 LEU B CA 1
ATOM 2125 C C . LEU B 1 136 ? -5.754 -4.996 5 1 96.44 136 LEU B C 1
ATOM 2127 O O . LEU B 1 136 ? -5.145 -4.504 5.949 1 96.44 136 LEU B O 1
ATOM 2131 N N . SER B 1 137 ? -6.836 -5.574 5.152 1 93.25 137 SER B N 1
ATOM 2132 C CA . SER B 1 137 ? -7.582 -5.523 6.406 1 93.25 137 SER B CA 1
ATOM 2133 C C . SER B 1 137 ? -7.082 -6.578 7.387 1 93.25 137 SER B C 1
ATOM 2135 O O . SER B 1 137 ? -7.336 -6.484 8.594 1 93.25 137 SER B O 1
ATOM 2137 N N . HIS B 1 138 ? -6.332 -7.559 6.898 1 95.06 138 HIS B N 1
ATOM 2138 C CA . HIS B 1 138 ? -6.113 -8.695 7.781 1 95.06 138 HIS B CA 1
ATOM 2139 C C . HIS B 1 138 ? -4.625 -8.992 7.945 1 95.06 138 HIS B C 1
ATOM 2141 O O . HIS B 1 138 ? -4.23 -9.711 8.859 1 95.06 138 HIS B O 1
ATOM 2147 N N . THR B 1 139 ? -3.865 -8.477 7.059 1 96.62 139 THR B N 1
ATOM 2148 C CA . THR B 1 139 ? -2.439 -8.758 7.176 1 96.62 139 THR B CA 1
ATOM 2149 C C . THR B 1 139 ? -1.798 -7.867 8.234 1 96.62 139 THR B C 1
ATOM 2151 O O . THR B 1 139 ? -2.301 -6.777 8.523 1 96.62 139 THR B O 1
ATOM 2154 N N . LYS B 1 140 ? -0.719 -8.305 8.773 1 94.31 140 LYS B N 1
ATOM 2155 C CA . LYS B 1 140 ? 0.091 -7.504 9.68 1 94.31 140 LYS B CA 1
ATOM 2156 C C . LYS B 1 140 ? 1.272 -6.871 8.953 1 94.31 140 LYS B C 1
ATOM 2158 O O . LYS B 1 140 ? 2.012 -6.07 9.539 1 94.31 140 LYS B O 1
ATOM 2163 N N . LEU B 1 141 ? 1.46 -7.191 7.75 1 97.5 141 LEU B N 1
ATOM 2164 C CA . LEU B 1 141 ? 2.59 -6.711 6.961 1 97.5 141 LEU B CA 1
ATOM 2165 C C . LEU B 1 141 ? 2.232 -5.414 6.238 1 97.5 141 LEU B C 1
ATOM 2167 O O . LEU B 1 141 ? 1.07 -5.195 5.887 1 97.5 141 LEU B O 1
ATOM 2171 N N . PRO B 1 142 ? 3.244 -4.566 5.953 1 98.19 142 PRO B N 1
ATOM 2172 C CA . PRO B 1 142 ? 3.031 -3.492 4.98 1 98.19 142 PRO B CA 1
ATOM 2173 C C . PRO B 1 142 ? 2.582 -4.012 3.615 1 98.19 142 PRO B C 1
ATOM 2175 O O . PRO B 1 142 ? 2.977 -5.105 3.207 1 98.19 142 PRO B O 1
ATOM 2178 N N . VAL B 1 143 ? 1.708 -3.252 2.977 1 98.69 143 VAL B N 1
ATOM 2179 C CA . VAL B 1 143 ? 1.209 -3.605 1.652 1 98.69 143 VAL B CA 1
ATOM 2180 C C . VAL B 1 143 ? 1.414 -2.434 0.694 1 98.69 143 VAL B C 1
ATOM 2182 O O . VAL B 1 143 ? 1.064 -1.295 1.012 1 98.69 143 VAL B O 1
ATOM 2185 N N . LEU B 1 144 ? 2.047 -2.645 -0.387 1 98.75 144 LEU B N 1
ATOM 2186 C CA . LEU B 1 144 ? 2.07 -1.694 -1.493 1 98.75 144 LEU B CA 1
ATOM 2187 C C . LEU B 1 144 ? 1.052 -2.078 -2.561 1 98.75 144 LEU B C 1
ATOM 2189 O O . LEU B 1 144 ? 1.146 -3.152 -3.158 1 98.75 144 LEU B O 1
ATOM 2193 N N . VAL B 1 145 ? 0.111 -1.248 -2.736 1 98.38 145 VAL B N 1
ATOM 2194 C CA . VAL B 1 145 ? -0.949 -1.46 -3.717 1 98.38 145 VAL B CA 1
ATOM 2195 C C . VAL B 1 145 ? -0.594 -0.752 -5.023 1 98.38 145 VAL B C 1
ATOM 2197 O O . VAL B 1 145 ? -0.474 0.475 -5.059 1 98.38 145 VAL B O 1
ATOM 2200 N N . TYR B 1 146 ? -0.455 -1.544 -6.035 1 97.19 146 TYR B N 1
ATOM 2201 C CA . TYR B 1 146 ? -0.13 -1.021 -7.359 1 97.19 146 TYR B CA 1
ATOM 2202 C C . TYR B 1 146 ? -1.396 -0.736 -8.156 1 97.19 146 TYR B C 1
ATOM 2204 O O . TYR B 1 146 ? -2.354 -1.514 -8.117 1 97.19 146 TYR B O 1
ATOM 2212 N N . ARG B 1 147 ? -1.264 0.384 -8.938 1 92.12 147 ARG B N 1
ATOM 2213 C CA . ARG B 1 147 ? -2.416 0.787 -9.742 1 92.12 147 ARG B CA 1
ATOM 2214 C C . ARG B 1 147 ? -1.991 1.168 -11.156 1 92.12 147 ARG B C 1
ATOM 2216 O O . ARG B 1 147 ? -0.853 1.585 -11.375 1 92.12 147 ARG B O 1
#

InterPro domains:
  IPR006015 Universal stress protein A family [PIRSF006276] (1-145)
  IPR006015 Universal stress protein A family [PR01438] (2-20)
  IPR006015 Universal stress protein A family [PR01438] (107-119)
  IPR006015 Universal stress protein A family [PR01438] (125-147)
  IPR006016 UspA [PF00582] (1-147)
  IPR014729 Rossmann-like alpha/beta/alpha sandwich fold [G3DSA:3.40.50.620] (1-147)

Organism: Hydrogenophilus thermoluteolus (NCBI:txid297)